Protein AF-A0A0B7A4L6-F1 (afdb_monomer)

Structure (mmCIF, N/CA/C/O backbone):
data_AF-A0A0B7A4L6-F1
#
_entry.id   AF-A0A0B7A4L6-F1
#
loop_
_atom_site.group_PDB
_atom_site.id
_atom_site.type_symbol
_atom_site.label_atom_id
_atom_site.label_alt_id
_atom_site.label_comp_id
_atom_site.label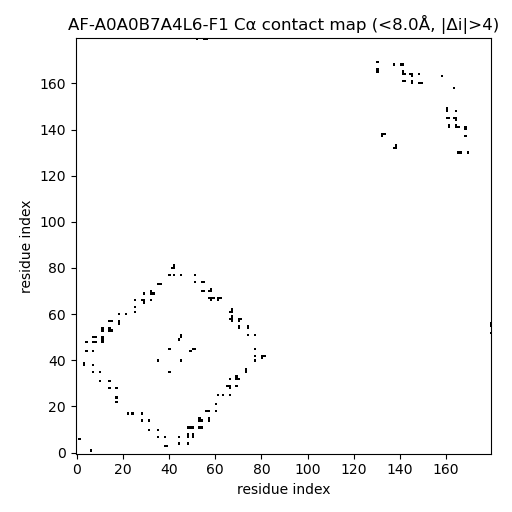_asym_id
_atom_site.label_entity_id
_atom_site.label_seq_id
_atom_site.pdbx_PDB_ins_code
_atom_site.Cartn_x
_atom_site.Cartn_y
_atom_site.Cartn_z
_atom_site.occupancy
_atom_site.B_iso_or_equiv
_atom_site.auth_seq_id
_atom_site.auth_comp_id
_atom_site.auth_asym_id
_atom_site.auth_atom_id
_atom_site.pdbx_PDB_model_num
ATOM 1 N N . MET A 1 1 ? -7.226 20.240 17.531 1.00 44.50 1 MET A N 1
ATOM 2 C CA . MET A 1 1 ? -7.429 18.776 17.523 1.00 44.50 1 MET A CA 1
ATOM 3 C C . MET A 1 1 ? -6.771 18.250 16.264 1.00 44.50 1 MET A C 1
ATOM 5 O O . MET A 1 1 ? -7.216 18.641 15.196 1.00 44.50 1 MET A O 1
ATOM 9 N N . MET A 1 2 ? -5.692 17.468 16.365 1.00 54.41 2 MET A N 1
ATOM 10 C CA . MET A 1 2 ? -5.230 16.692 15.207 1.00 54.41 2 MET A CA 1
ATOM 11 C C . MET A 1 2 ? -6.294 15.631 14.947 1.00 54.41 2 MET A C 1
ATOM 13 O O . MET A 1 2 ? -6.651 14.888 15.862 1.00 54.41 2 MET A O 1
ATOM 17 N N . GLY A 1 3 ? -6.878 15.646 13.752 1.00 71.94 3 GLY A N 1
ATOM 18 C CA . GLY A 1 3 ? -7.860 14.640 13.375 1.00 71.94 3 GLY A CA 1
ATOM 19 C C . GLY A 1 3 ? -7.182 13.279 13.250 1.00 71.94 3 GLY A C 1
ATOM 20 O O . GLY A 1 3 ? -5.986 13.201 12.973 1.00 71.94 3 GLY A O 1
ATOM 21 N N . ALA A 1 4 ? -7.951 12.199 13.388 1.00 72.31 4 ALA A N 1
ATOM 22 C CA . ALA A 1 4 ? -7.462 10.847 13.106 1.00 72.31 4 ALA A CA 1
ATOM 23 C C . ALA A 1 4 ? -6.817 10.742 11.703 1.00 72.31 4 ALA A C 1
ATOM 25 O O . ALA A 1 4 ? -5.920 9.934 11.486 1.00 72.31 4 ALA A O 1
ATOM 26 N N . GLU A 1 5 ? -7.231 11.595 10.758 1.00 80.12 5 GLU A N 1
ATOM 27 C CA . GLU A 1 5 ? -6.661 11.684 9.409 1.00 80.12 5 GLU A CA 1
ATOM 28 C C . GLU A 1 5 ? -5.199 12.175 9.402 1.00 80.12 5 GLU A C 1
ATOM 30 O O . GLU A 1 5 ? -4.360 11.606 8.698 1.00 80.12 5 GLU A O 1
ATOM 35 N N . ASP A 1 6 ? -4.872 13.191 10.210 1.00 84.12 6 ASP A N 1
ATOM 36 C CA . ASP A 1 6 ? -3.519 13.761 10.297 1.00 84.12 6 ASP A CA 1
ATOM 37 C C . ASP A 1 6 ? -2.534 12.759 10.901 1.00 84.12 6 ASP A C 1
ATOM 39 O O . ASP A 1 6 ? -1.376 12.660 10.481 1.00 84.12 6 ASP A O 1
ATOM 43 N N . GLU A 1 7 ? -3.003 11.988 11.883 1.00 86.06 7 GLU A N 1
ATOM 44 C CA . GLU A 1 7 ? -2.218 10.941 12.525 1.00 86.06 7 GLU A CA 1
ATOM 45 C C . GLU A 1 7 ? -1.881 9.819 11.537 1.00 86.06 7 GLU A C 1
ATOM 47 O O . GLU A 1 7 ? -0.710 9.454 11.406 1.00 86.06 7 GLU A O 1
ATOM 52 N N . VAL A 1 8 ? -2.859 9.356 10.748 1.00 87.81 8 VAL A N 1
ATOM 53 C CA . VAL A 1 8 ? -2.631 8.362 9.683 1.00 87.81 8 VAL A CA 1
ATOM 54 C C . VAL A 1 8 ? -1.631 8.880 8.652 1.00 87.81 8 VAL A C 1
ATOM 56 O O . VAL A 1 8 ? -0.723 8.148 8.254 1.00 87.81 8 VAL A O 1
ATOM 59 N N . MET A 1 9 ? -1.734 10.150 8.251 1.00 88.81 9 MET A N 1
ATOM 60 C CA . MET A 1 9 ? -0.788 10.732 7.298 1.00 88.81 9 MET A CA 1
ATOM 61 C C . MET A 1 9 ? 0.635 10.814 7.866 1.00 88.81 9 MET A C 1
ATOM 63 O O . MET A 1 9 ? 1.612 10.561 7.155 1.00 88.81 9 MET A O 1
ATOM 67 N N . LYS A 1 10 ? 0.772 11.132 9.157 1.00 90.00 10 LYS A N 1
ATOM 68 C CA . LYS A 1 10 ? 2.068 11.165 9.844 1.00 90.00 10 LYS A CA 1
ATOM 69 C C . LYS A 1 10 ? 2.671 9.768 9.985 1.00 90.00 10 LYS A C 1
ATOM 71 O O . LYS A 1 10 ? 3.876 9.617 9.784 1.00 90.00 10 LYS A O 1
ATOM 76 N N . ILE A 1 11 ? 1.853 8.760 10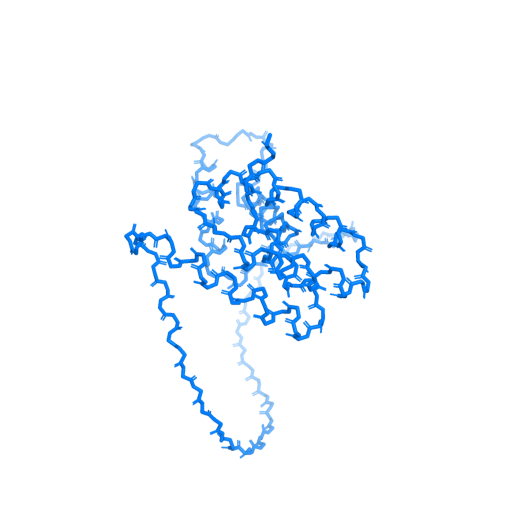.292 1.00 91.00 11 ILE A N 1
ATOM 77 C CA . ILE A 1 11 ? 2.286 7.360 10.345 1.00 91.00 11 ILE A CA 1
ATOM 78 C C . ILE A 1 11 ? 2.747 6.893 8.965 1.00 91.00 11 ILE A C 1
ATOM 80 O O . ILE A 1 11 ? 3.828 6.323 8.860 1.00 91.00 11 ILE A O 1
ATOM 84 N N . GLY A 1 12 ? 1.993 7.203 7.906 1.00 90.44 12 GLY A N 1
ATOM 85 C CA . GLY A 1 12 ? 2.380 6.877 6.533 1.00 90.44 12 GLY A CA 1
ATOM 86 C C . GLY A 1 12 ? 3.748 7.430 6.166 1.00 90.44 12 GLY A C 1
ATOM 87 O O . GLY A 1 12 ? 4.609 6.676 5.734 1.00 90.44 12 GLY A O 1
ATOM 88 N N . LYS A 1 13 ? 4.008 8.710 6.447 1.00 90.88 13 LYS A N 1
ATOM 89 C CA . LYS A 1 13 ? 5.331 9.312 6.205 1.00 90.88 13 LYS A CA 1
ATOM 90 C C . LYS A 1 13 ? 6.453 8.652 7.011 1.00 90.88 13 LYS A C 1
ATOM 92 O O . LYS A 1 13 ? 7.568 8.534 6.515 1.00 90.88 13 LYS A O 1
ATOM 97 N N . LYS A 1 14 ? 6.188 8.243 8.257 1.00 90.19 14 LYS A N 1
ATOM 98 C CA . LYS A 1 14 ? 7.180 7.532 9.080 1.00 90.19 14 LYS A CA 1
ATOM 99 C C . LYS A 1 14 ? 7.471 6.137 8.533 1.00 90.19 14 LYS A C 1
ATOM 101 O O . LYS A 1 14 ? 8.637 5.779 8.444 1.00 90.19 14 LYS A O 1
ATOM 106 N N . LEU A 1 15 ? 6.438 5.383 8.160 1.00 90.25 15 LEU A N 1
ATOM 107 C CA . LEU A 1 15 ? 6.594 4.061 7.552 1.00 90.25 15 LEU A CA 1
ATOM 108 C C . LEU A 1 15 ? 7.360 4.149 6.231 1.00 90.25 15 LEU A C 1
ATOM 110 O O . LEU A 1 15 ? 8.292 3.385 6.031 1.00 90.25 15 LEU A O 1
ATOM 114 N N . ASP A 1 16 ? 7.026 5.119 5.383 1.00 89.44 16 ASP A N 1
ATOM 115 C CA . ASP A 1 16 ? 7.712 5.349 4.109 1.00 89.44 16 ASP A CA 1
ATOM 116 C C . ASP A 1 16 ? 9.198 5.671 4.314 1.00 89.44 16 ASP A C 1
ATOM 118 O O . ASP A 1 16 ? 10.070 5.110 3.657 1.00 89.44 16 ASP A O 1
ATOM 122 N N . LYS A 1 17 ? 9.505 6.489 5.328 1.00 90.19 17 LYS A N 1
ATOM 123 C CA . LYS A 1 17 ? 10.887 6.770 5.720 1.00 90.19 17 LYS A CA 1
ATOM 124 C C . LYS A 1 17 ? 11.629 5.517 6.195 1.00 90.19 17 LYS A C 1
ATOM 126 O O . LYS A 1 17 ? 12.775 5.354 5.805 1.00 90.19 17 LYS A O 1
ATOM 131 N N . LEU A 1 18 ? 10.995 4.657 7.000 1.00 87.31 18 LEU A N 1
ATOM 132 C CA . LEU A 1 18 ? 11.598 3.402 7.478 1.00 87.31 18 LEU A CA 1
ATOM 133 C C . LEU A 1 18 ? 11.899 2.429 6.330 1.00 87.31 18 LEU A C 1
ATOM 135 O O . LEU A 1 18 ? 12.906 1.726 6.374 1.00 87.31 18 LEU A O 1
ATOM 139 N N . ILE A 1 19 ? 11.044 2.406 5.304 1.00 86.06 19 ILE A N 1
ATOM 140 C CA . ILE A 1 19 ? 11.269 1.619 4.085 1.00 86.06 19 ILE A CA 1
ATOM 141 C C . ILE A 1 19 ? 12.452 2.199 3.302 1.00 86.06 19 ILE A C 1
ATOM 143 O O . ILE A 1 19 ? 13.342 1.458 2.905 1.00 86.06 19 ILE A O 1
ATOM 147 N N . ALA A 1 20 ? 12.495 3.522 3.122 1.00 86.06 20 ALA A N 1
ATOM 148 C CA . ALA A 1 20 ? 13.564 4.192 2.383 1.00 86.06 20 ALA A CA 1
ATOM 149 C C . ALA A 1 20 ? 14.938 4.098 3.069 1.00 86.06 20 ALA A C 1
ATOM 151 O O . ALA A 1 20 ? 15.962 4.155 2.394 1.00 86.06 20 ALA A O 1
ATOM 152 N N . SER A 1 21 ? 14.974 3.987 4.401 1.00 80.69 21 SER A N 1
ATOM 153 C CA . SER A 1 21 ? 16.217 3.854 5.166 1.00 80.69 21 SER A CA 1
ATOM 154 C C . SER A 1 21 ? 16.697 2.412 5.353 1.00 80.69 21 SER A C 1
ATOM 156 O O . SER A 1 21 ? 17.685 2.226 6.058 1.00 80.69 21 SER A O 1
ATOM 158 N N . ASP A 1 22 ? 16.019 1.417 4.764 1.00 69.56 22 ASP A N 1
ATOM 159 C CA . ASP A 1 22 ? 16.347 -0.018 4.873 1.00 69.56 22 ASP A CA 1
ATOM 160 C C . ASP A 1 22 ? 16.631 -0.445 6.332 1.00 69.56 22 ASP A C 1
ATOM 162 O O . ASP A 1 22 ? 17.579 -1.156 6.670 1.00 69.56 22 ASP A O 1
ATOM 166 N N . THR A 1 23 ? 15.841 0.108 7.258 1.00 61.78 23 THR A N 1
ATOM 167 C CA . THR A 1 23 ? 16.132 0.031 8.693 1.00 61.78 23 THR A CA 1
ATOM 168 C C . THR A 1 23 ? 15.619 -1.267 9.307 1.00 61.78 23 THR A C 1
ATOM 170 O O . THR A 1 23 ? 14.446 -1.610 9.173 1.00 61.78 23 THR A O 1
ATOM 173 N N . THR A 1 24 ? 16.467 -1.913 10.114 1.00 65.44 24 THR A N 1
ATOM 174 C CA . THR A 1 24 ? 16.157 -3.094 10.953 1.00 65.44 24 THR A CA 1
ATOM 175 C C . THR A 1 24 ? 15.169 -2.800 12.104 1.00 65.44 24 THR A C 1
ATOM 177 O O . THR A 1 24 ? 14.911 -3.639 12.967 1.00 65.44 24 THR A O 1
ATOM 180 N N . ASP A 1 25 ? 14.587 -1.595 12.131 1.00 77.25 25 ASP A N 1
ATOM 181 C CA . ASP A 1 25 ? 13.712 -1.071 13.183 1.00 77.25 25 ASP A CA 1
ATOM 182 C C . ASP A 1 25 ? 12.292 -1.660 13.111 1.00 77.25 25 ASP A C 1
ATOM 184 O O . ASP A 1 25 ? 11.273 -0.961 13.045 1.00 77.25 25 ASP A O 1
ATOM 188 N N . HIS A 1 26 ? 12.214 -2.989 13.173 1.00 81.50 26 HIS A N 1
ATOM 189 C CA . HIS A 1 26 ? 10.974 -3.757 13.159 1.00 81.50 26 HIS A CA 1
ATOM 190 C C . HIS A 1 26 ? 10.039 -3.365 14.308 1.00 81.50 26 HIS A C 1
ATOM 192 O O . HIS A 1 26 ? 8.828 -3.306 14.117 1.00 81.50 26 HIS A O 1
ATOM 198 N N . THR A 1 27 ? 10.578 -3.019 15.480 1.00 85.19 27 THR A N 1
ATOM 199 C CA . THR A 1 27 ? 9.786 -2.562 16.633 1.00 85.19 27 THR A CA 1
ATOM 200 C C . THR A 1 27 ? 9.040 -1.262 16.334 1.00 85.19 27 THR A C 1
ATOM 202 O O . THR A 1 27 ? 7.865 -1.138 16.678 1.00 85.19 27 THR A O 1
ATOM 205 N N . SER A 1 28 ? 9.688 -0.311 15.650 1.00 87.75 28 SER A N 1
ATOM 206 C CA . SER A 1 28 ? 9.056 0.959 15.273 1.00 87.75 28 SER A CA 1
ATOM 207 C C . SER A 1 28 ? 7.967 0.737 14.224 1.00 87.75 28 SER A C 1
ATOM 209 O O . SER A 1 28 ? 6.861 1.260 14.356 1.00 87.75 28 SER A O 1
ATOM 211 N N . ALA A 1 29 ? 8.238 -0.112 13.229 1.00 89.31 29 ALA A N 1
ATOM 212 C CA . ALA A 1 29 ? 7.245 -0.502 12.234 1.00 89.31 29 ALA A CA 1
ATOM 213 C C . ALA A 1 29 ? 6.031 -1.204 12.873 1.00 89.31 29 ALA A C 1
ATOM 215 O O . ALA A 1 29 ? 4.890 -0.877 12.548 1.00 89.31 29 ALA A O 1
ATOM 216 N N . LEU A 1 30 ? 6.256 -2.129 13.814 1.00 90.69 30 LEU A N 1
ATOM 217 C CA . LEU A 1 30 ? 5.189 -2.824 14.540 1.00 90.69 30 LEU A CA 1
ATOM 218 C C . LEU A 1 30 ? 4.309 -1.865 15.339 1.00 90.69 30 LEU A C 1
ATOM 220 O O . LEU A 1 30 ? 3.089 -2.023 15.328 1.00 90.69 30 LEU A O 1
ATOM 224 N N . ASP A 1 31 ? 4.902 -0.891 16.026 1.00 91.56 31 ASP A N 1
ATOM 225 C CA . ASP A 1 31 ? 4.154 0.095 16.809 1.00 91.56 31 ASP A CA 1
ATOM 226 C C . ASP A 1 31 ? 3.276 0.973 15.906 1.00 91.56 31 ASP A C 1
ATOM 228 O O . ASP A 1 31 ? 2.073 1.099 16.126 1.00 91.56 31 ASP A O 1
ATOM 232 N N . LEU A 1 32 ? 3.834 1.453 14.790 1.00 91.75 32 LEU A N 1
ATOM 233 C CA . LEU A 1 32 ? 3.103 2.233 13.787 1.00 91.75 32 LEU A CA 1
ATOM 234 C C . LEU A 1 32 ? 1.947 1.441 13.149 1.00 91.75 32 LEU A C 1
ATOM 236 O O . LEU A 1 32 ? 0.853 1.978 12.958 1.00 91.75 32 LEU A O 1
ATOM 240 N N . LEU A 1 33 ? 2.153 0.153 12.848 1.00 91.38 33 LEU A N 1
ATOM 241 C CA . LEU A 1 33 ? 1.091 -0.734 12.357 1.00 91.38 33 LEU A CA 1
ATOM 242 C C . LEU A 1 33 ? 0.021 -0.992 13.421 1.00 91.38 33 LEU A C 1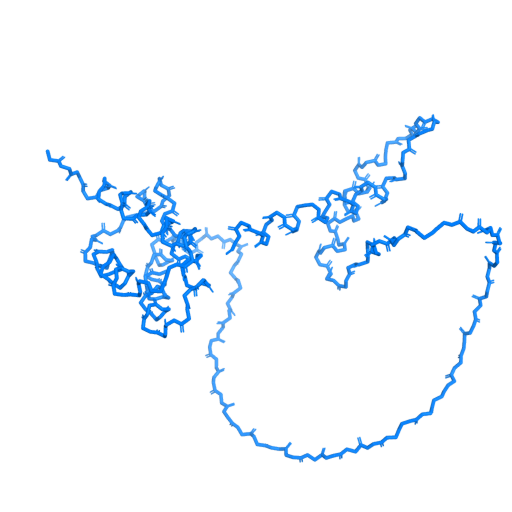
ATOM 244 O O . LEU A 1 33 ? -1.154 -1.140 13.078 1.00 91.38 33 LEU A O 1
ATOM 248 N N . LYS A 1 34 ? 0.399 -1.041 14.704 1.00 91.00 34 LYS A N 1
ATOM 249 C CA . LYS A 1 34 ? -0.563 -1.156 15.801 1.00 91.00 34 LYS A CA 1
ATOM 250 C C . LYS A 1 34 ? -1.422 0.090 15.900 1.00 91.00 34 LYS A C 1
ATOM 252 O O . LYS A 1 34 ? -2.635 -0.045 15.881 1.00 91.00 34 LYS A O 1
ATOM 257 N N . THR A 1 35 ? -0.842 1.284 15.862 1.00 89.62 35 THR A N 1
ATOM 258 C CA . THR A 1 35 ? -1.637 2.519 15.853 1.00 89.62 35 THR A CA 1
ATOM 259 C C . THR A 1 35 ? -2.631 2.534 14.686 1.00 89.62 35 THR A C 1
ATOM 261 O O . THR A 1 35 ? -3.817 2.772 14.894 1.00 89.62 35 THR A O 1
ATOM 264 N N . LEU A 1 36 ? -2.195 2.147 13.478 1.00 89.50 36 LEU A N 1
ATOM 265 C CA . LEU A 1 36 ? -3.070 2.053 12.298 1.00 89.50 36 LEU A CA 1
ATOM 266 C C . LEU A 1 36 ? -4.229 1.057 12.442 1.00 89.50 36 LEU A C 1
ATOM 268 O O . LEU A 1 36 ? -5.233 1.202 11.743 1.00 89.50 36 LEU A O 1
ATOM 272 N N . ARG A 1 37 ? -4.094 0.033 13.292 1.00 87.31 37 ARG A N 1
ATOM 273 C CA . ARG A 1 37 ? -5.149 -0.965 13.529 1.00 87.31 37 ARG A CA 1
ATOM 274 C C . ARG A 1 37 ? -6.264 -0.418 14.416 1.00 87.31 37 ARG A C 1
ATOM 276 O O . ARG A 1 37 ? -7.420 -0.782 14.214 1.00 87.31 37 ARG A O 1
ATOM 283 N N . ASP A 1 38 ? -5.897 0.420 15.381 1.00 85.12 38 ASP A N 1
ATOM 284 C CA . ASP A 1 38 ? -6.798 0.952 16.401 1.00 85.12 38 ASP A CA 1
ATOM 285 C C . ASP A 1 38 ? -7.481 2.229 15.897 1.00 85.12 38 ASP A C 1
ATOM 287 O O . ASP A 1 38 ? -8.621 2.530 16.264 1.00 85.12 38 ASP A O 1
ATOM 291 N N . THR A 1 39 ? -6.837 2.949 14.973 1.00 82.69 39 THR A N 1
ATOM 292 C CA . THR A 1 39 ? -7.463 4.057 14.257 1.00 82.69 39 THR A CA 1
ATOM 293 C C . THR A 1 39 ? -8.595 3.555 13.352 1.00 82.69 39 THR A C 1
ATOM 295 O O . THR A 1 39 ? -8.410 2.707 12.477 1.00 82.69 39 THR A O 1
ATOM 298 N N . LYS A 1 40 ? -9.792 4.134 13.510 1.00 74.69 40 LYS A N 1
ATOM 299 C CA . LYS A 1 40 ? -10.947 3.917 12.621 1.00 74.69 40 LYS A CA 1
ATOM 300 C C . LYS A 1 40 ? -10.633 4.421 11.203 1.00 74.69 40 LYS A C 1
ATOM 302 O O . LYS A 1 40 ? -10.868 5.582 10.882 1.00 74.69 40 LYS A O 1
ATOM 307 N N . MET A 1 41 ? -10.114 3.537 10.353 1.00 79.88 41 MET A N 1
ATOM 308 C CA . MET A 1 41 ? -9.807 3.843 8.954 1.00 79.88 41 MET A CA 1
ATOM 309 C C . MET A 1 41 ? -11.086 3.981 8.116 1.00 79.88 41 MET A C 1
ATOM 311 O O . MET A 1 41 ? -11.983 3.142 8.202 1.00 79.88 41 MET A O 1
ATOM 315 N N . THR A 1 42 ? -11.149 5.003 7.261 1.00 84.19 42 THR A N 1
ATOM 316 C CA . THR A 1 42 ? -12.222 5.199 6.271 1.00 84.19 42 THR A CA 1
ATOM 317 C C . THR A 1 42 ? -11.647 5.207 4.854 1.00 84.19 42 THR A C 1
ATOM 319 O O . THR A 1 42 ? -10.457 5.463 4.659 1.00 84.19 42 THR A O 1
ATOM 322 N N . LEU A 1 43 ? -12.487 4.949 3.845 1.00 84.56 43 LEU A N 1
ATOM 323 C CA . LEU A 1 43 ? -12.068 4.962 2.437 1.00 84.56 43 LEU A CA 1
ATOM 324 C C . LEU A 1 43 ? -11.461 6.315 2.024 1.00 84.56 43 LEU A C 1
ATOM 326 O O . LEU A 1 43 ? -10.435 6.347 1.348 1.00 84.56 43 LEU A O 1
ATOM 330 N N . ASN A 1 44 ? -12.052 7.421 2.489 1.00 82.88 44 ASN A N 1
ATOM 331 C CA . ASN A 1 44 ? -11.582 8.777 2.198 1.00 82.88 44 ASN A CA 1
ATOM 332 C C . ASN A 1 44 ? -10.152 9.004 2.713 1.00 82.88 44 ASN A C 1
ATOM 334 O O . ASN A 1 44 ? -9.294 9.509 1.993 1.00 82.88 44 ASN A O 1
ATOM 338 N N . VAL A 1 45 ? -9.867 8.566 3.944 1.00 85.75 45 VAL A N 1
ATOM 339 C CA . VAL A 1 45 ? -8.523 8.660 4.530 1.00 85.75 45 VAL A CA 1
ATOM 340 C C . VAL A 1 45 ? -7.548 7.754 3.785 1.00 85.75 45 VAL A C 1
ATOM 342 O O . VAL A 1 45 ? -6.446 8.192 3.466 1.00 85.75 45 VAL A O 1
ATOM 345 N N . LEU A 1 46 ? -7.949 6.527 3.440 1.00 86.75 46 LEU A N 1
ATOM 346 C CA . LEU A 1 46 ? -7.109 5.584 2.696 1.00 86.75 46 LEU A CA 1
ATOM 347 C C . LEU A 1 46 ? -6.672 6.153 1.334 1.00 86.75 46 LEU A C 1
ATOM 349 O O . LEU A 1 46 ? -5.500 6.050 0.970 1.00 86.75 46 LEU A O 1
ATOM 353 N N . GLN A 1 47 ? -7.599 6.789 0.609 1.00 85.88 47 GLN A N 1
ATOM 354 C CA . GLN A 1 47 ? -7.340 7.414 -0.690 1.00 85.88 47 GLN A CA 1
ATOM 355 C C . GLN A 1 47 ? -6.488 8.684 -0.567 1.00 85.88 47 GLN A C 1
ATOM 357 O O . GLN A 1 47 ? -5.513 8.832 -1.303 1.00 85.88 47 GLN A O 1
ATOM 362 N N . LYS A 1 48 ? -6.810 9.578 0.379 1.00 85.88 48 LYS A N 1
ATOM 363 C CA . LYS A 1 48 ? -6.067 10.833 0.593 1.00 85.88 48 LYS A CA 1
ATOM 364 C C . LYS A 1 48 ? -4.635 10.599 1.067 1.00 85.88 48 LYS A C 1
ATOM 366 O O . LYS A 1 48 ? -3.707 11.224 0.568 1.00 85.88 48 LYS A O 1
ATOM 371 N N . THR A 1 49 ? -4.457 9.708 2.039 1.00 87.94 49 THR A N 1
ATOM 372 C CA . THR A 1 49 ? -3.149 9.459 2.667 1.00 87.94 49 THR A CA 1
ATOM 373 C C . THR A 1 49 ? -2.291 8.484 1.880 1.00 87.94 49 THR A C 1
ATOM 375 O O . THR A 1 49 ? -1.089 8.415 2.123 1.00 87.94 49 THR A O 1
ATOM 378 N N . ARG A 1 50 ? -2.892 7.711 0.960 1.00 87.12 50 ARG A N 1
ATOM 379 C CA . ARG A 1 50 ? -2.213 6.656 0.194 1.00 87.12 50 ARG A CA 1
ATOM 380 C C . ARG A 1 50 ? -1.515 5.609 1.078 1.00 87.12 50 ARG A C 1
ATOM 382 O O . ARG A 1 50 ? -0.636 4.884 0.614 1.00 87.12 50 ARG A O 1
ATOM 389 N N . ILE A 1 51 ? -1.951 5.464 2.333 1.00 89.94 51 ILE A N 1
ATOM 390 C CA . ILE A 1 51 ? -1.339 4.564 3.323 1.00 89.94 51 ILE A CA 1
ATOM 391 C C . ILE A 1 51 ? -1.348 3.092 2.881 1.00 89.94 51 ILE A C 1
ATOM 393 O O . ILE A 1 51 ? -0.458 2.331 3.248 1.00 89.94 51 ILE A O 1
ATOM 397 N N . GLY A 1 52 ? -2.306 2.693 2.034 1.00 90.00 52 GLY A N 1
ATOM 398 C CA . GLY A 1 52 ? -2.361 1.347 1.461 1.00 90.00 52 GLY A CA 1
ATOM 399 C C . GLY A 1 52 ? -1.112 0.970 0.656 1.00 90.00 52 GLY A C 1
ATOM 400 O O . GLY A 1 52 ? -0.661 -0.170 0.749 1.00 90.00 52 GLY A O 1
ATOM 401 N N . MET A 1 53 ? -0.529 1.923 -0.081 1.00 89.00 53 MET A N 1
ATOM 402 C CA . MET A 1 53 ? 0.695 1.691 -0.859 1.00 89.00 53 MET A CA 1
ATOM 403 C C . MET A 1 53 ? 1.909 1.578 0.060 1.00 89.00 53 MET A C 1
ATOM 405 O O . MET A 1 53 ? 2.642 0.600 -0.016 1.00 89.00 53 MET A O 1
ATOM 409 N N . VAL A 1 54 ? 2.048 2.500 1.015 1.00 91.56 54 VAL A N 1
ATOM 410 C CA . VAL A 1 54 ? 3.150 2.474 1.989 1.00 91.56 54 VAL A CA 1
ATOM 411 C C . VAL A 1 54 ? 3.158 1.165 2.789 1.00 91.56 54 VAL A C 1
ATOM 413 O O . VAL A 1 54 ? 4.199 0.537 2.942 1.00 91.56 54 VAL A O 1
ATOM 416 N N . VAL A 1 55 ? 1.997 0.690 3.253 1.00 91.25 55 VAL A N 1
ATOM 417 C CA . VAL A 1 55 ? 1.897 -0.581 3.997 1.00 91.25 55 VAL A CA 1
ATOM 418 C C . VAL A 1 55 ? 2.142 -1.799 3.099 1.00 91.25 55 VAL A C 1
ATOM 420 O O . VAL A 1 55 ? 2.693 -2.801 3.563 1.00 91.25 55 VAL A O 1
ATOM 423 N N . ASN A 1 56 ? 1.778 -1.736 1.813 1.00 91.06 56 ASN A N 1
ATOM 424 C CA . ASN A 1 56 ? 2.136 -2.777 0.849 1.00 91.06 56 ASN A CA 1
ATOM 425 C C . ASN A 1 56 ? 3.655 -2.869 0.660 1.00 91.06 56 ASN A C 1
ATOM 427 O O . ASN A 1 56 ? 4.195 -3.975 0.707 1.00 91.06 56 ASN A O 1
ATOM 431 N N . ASN A 1 57 ? 4.319 -1.727 0.503 1.00 90.12 57 ASN A N 1
ATOM 432 C CA . ASN A 1 57 ? 5.762 -1.652 0.306 1.00 90.12 57 ASN A CA 1
ATOM 433 C C . ASN A 1 57 ? 6.495 -2.079 1.586 1.00 90.12 57 ASN A C 1
ATOM 435 O O . ASN A 1 57 ? 7.400 -2.906 1.520 1.00 90.12 57 ASN A O 1
ATOM 439 N N . LEU A 1 58 ? 6.010 -1.666 2.766 1.00 89.12 58 LEU A N 1
ATOM 440 C CA . LEU A 1 58 ? 6.522 -2.131 4.061 1.00 89.12 58 LEU A CA 1
ATOM 441 C C . LEU A 1 58 ? 6.483 -3.656 4.172 1.00 89.12 58 LEU A C 1
ATOM 443 O O . LEU A 1 58 ? 7.444 -4.262 4.633 1.00 89.12 58 LEU A O 1
ATOM 447 N N . ARG A 1 59 ? 5.386 -4.288 3.733 1.00 88.69 59 ARG A N 1
ATOM 448 C CA . ARG A 1 59 ? 5.250 -5.752 3.733 1.00 88.69 59 ARG A CA 1
ATOM 449 C C . ARG A 1 59 ? 6.297 -6.430 2.845 1.00 88.69 59 ARG A C 1
ATOM 451 O O . ARG A 1 59 ? 6.660 -7.565 3.124 1.00 88.69 59 ARG A O 1
ATOM 458 N N . LYS A 1 60 ? 6.708 -5.793 1.747 1.00 88.00 60 LYS A N 1
ATOM 459 C CA . LYS A 1 60 ? 7.704 -6.346 0.820 1.00 88.00 60 LYS A CA 1
ATOM 460 C C . LYS A 1 60 ? 9.135 -6.114 1.306 1.00 88.00 60 LYS A C 1
ATOM 462 O O . LYS A 1 60 ? 9.954 -7.007 1.148 1.00 88.00 60 LYS A O 1
ATOM 467 N N . ALA A 1 61 ? 9.405 -4.954 1.899 1.00 85.69 61 ALA A N 1
ATOM 468 C CA . ALA A 1 61 ? 10.720 -4.592 2.425 1.00 85.69 61 ALA A CA 1
ATOM 469 C C . ALA A 1 61 ? 11.029 -5.251 3.782 1.00 85.69 61 ALA A C 1
ATOM 471 O O . ALA A 1 61 ? 12.184 -5.479 4.120 1.00 85.69 61 ALA A O 1
ATOM 472 N N . SER A 1 62 ? 10.006 -5.570 4.579 1.00 84.50 62 SER A N 1
ATOM 473 C CA . SER A 1 62 ? 10.203 -6.174 5.900 1.00 84.50 62 SER A CA 1
ATOM 474 C C . SER A 1 62 ? 10.392 -7.688 5.813 1.00 84.50 62 SER A C 1
ATOM 476 O O . SER A 1 62 ? 9.493 -8.399 5.371 1.00 84.50 62 SER A O 1
ATOM 478 N N . SER A 1 63 ? 11.497 -8.188 6.367 1.00 85.00 63 SER A N 1
ATOM 479 C CA . SER A 1 63 ? 11.763 -9.630 6.529 1.00 85.00 63 SER A CA 1
ATOM 480 C C . SER A 1 63 ? 11.137 -10.242 7.791 1.00 85.00 63 SER A C 1
ATOM 482 O O . SER A 1 63 ? 11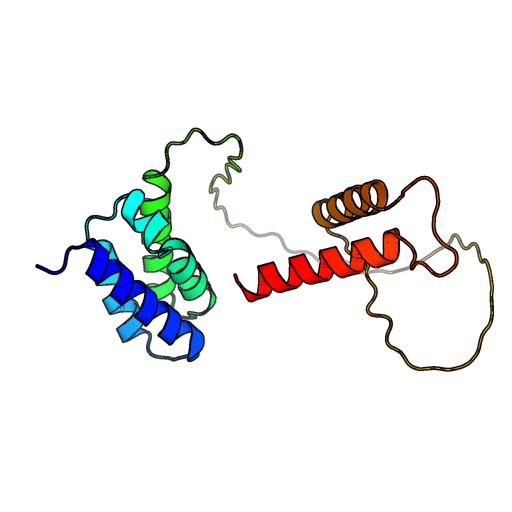.241 -11.443 8.013 1.00 85.00 63 SER A O 1
ATOM 484 N N . ASN A 1 64 ? 10.504 -9.430 8.644 1.00 87.75 64 ASN A N 1
ATOM 485 C CA . ASN A 1 64 ? 9.917 -9.876 9.906 1.00 87.75 64 ASN A CA 1
ATOM 486 C C . ASN A 1 64 ? 8.469 -10.376 9.717 1.00 87.75 64 ASN A C 1
ATOM 488 O O . ASN A 1 64 ? 7.582 -9.604 9.337 1.00 87.75 64 ASN A O 1
ATOM 492 N N . ASP A 1 65 ? 8.218 -11.649 10.038 1.00 88.81 65 ASP A N 1
ATOM 493 C CA . ASP A 1 65 ? 6.907 -12.298 9.884 1.00 88.81 65 ASP A CA 1
ATOM 494 C C . ASP A 1 65 ? 5.767 -11.607 10.647 1.00 88.81 65 ASP A C 1
ATOM 496 O O . ASP A 1 65 ? 4.631 -11.563 10.158 1.00 88.81 65 ASP A O 1
ATOM 500 N N . GLU A 1 66 ? 6.037 -11.029 11.820 1.00 90.19 66 GLU A N 1
ATOM 501 C CA . GLU A 1 66 ? 5.019 -10.328 12.608 1.00 90.19 66 GLU A CA 1
ATOM 502 C C . GLU A 1 66 ? 4.587 -9.027 11.922 1.00 90.19 66 GLU A C 1
ATOM 504 O O . GLU A 1 66 ? 3.386 -8.763 11.781 1.00 90.19 66 GLU A O 1
ATOM 509 N N . VAL A 1 67 ? 5.555 -8.247 11.421 1.00 89.56 67 VAL A N 1
ATOM 510 C CA . VAL A 1 67 ? 5.309 -7.014 10.649 1.00 89.56 67 VAL A CA 1
ATOM 511 C C . VAL A 1 67 ? 4.501 -7.339 9.396 1.00 89.56 67 VAL A C 1
ATOM 513 O O . VAL A 1 67 ? 3.472 -6.713 9.124 1.00 89.56 67 VAL A O 1
ATOM 516 N N . VAL A 1 68 ? 4.919 -8.371 8.660 1.00 91.06 68 VAL A N 1
ATOM 517 C CA . VAL A 1 68 ? 4.258 -8.830 7.434 1.00 91.06 68 VAL A CA 1
ATOM 518 C C . VAL A 1 68 ? 2.821 -9.280 7.710 1.00 91.06 68 VAL A C 1
ATOM 520 O O . VAL A 1 68 ? 1.908 -8.949 6.948 1.00 91.06 68 VAL A O 1
ATOM 523 N N . THR A 1 69 ? 2.589 -10.018 8.795 1.00 93.50 69 THR A N 1
ATOM 524 C CA . THR A 1 69 ? 1.262 -10.540 9.158 1.00 93.50 69 THR A CA 1
ATOM 525 C C . THR A 1 69 ? 0.297 -9.425 9.564 1.00 93.50 69 THR A C 1
ATOM 527 O O . THR A 1 69 ? -0.860 -9.408 9.117 1.00 93.50 69 THR A O 1
ATOM 530 N N . LEU A 1 70 ? 0.764 -8.450 10.349 1.00 92.81 70 LEU A N 1
ATOM 531 C CA . LEU A 1 70 ? -0.030 -7.271 10.702 1.00 92.81 70 LEU A CA 1
ATOM 532 C C . LEU A 1 70 ? -0.361 -6.428 9.468 1.00 92.81 70 LEU A C 1
ATOM 534 O O . LEU A 1 70 ? -1.531 -6.102 9.252 1.00 92.81 70 LEU A O 1
ATOM 538 N N . ALA A 1 71 ? 0.624 -6.163 8.606 1.00 92.00 71 ALA A N 1
ATOM 539 C CA . ALA A 1 71 ? 0.416 -5.434 7.357 1.00 92.00 71 ALA A CA 1
ATOM 540 C C . ALA A 1 71 ? -0.622 -6.126 6.451 1.00 92.00 71 ALA A C 1
ATOM 542 O O . ALA A 1 71 ? -1.558 -5.483 5.972 1.00 92.00 71 ALA A O 1
ATOM 543 N N . LYS A 1 72 ? -0.536 -7.456 6.273 1.00 91.88 72 LYS A N 1
ATOM 544 C CA . LYS A 1 72 ? -1.530 -8.245 5.512 1.00 91.88 72 LYS A CA 1
ATOM 545 C C . LYS A 1 72 ? -2.945 -8.096 6.077 1.00 91.88 72 LYS A C 1
ATOM 547 O O . LYS A 1 72 ? -3.905 -7.973 5.312 1.00 91.88 72 LYS A O 1
ATOM 552 N N . THR A 1 73 ? -3.082 -8.106 7.401 1.00 91.19 73 THR A N 1
ATOM 553 C CA . THR A 1 73 ? -4.381 -7.981 8.079 1.00 91.19 73 THR A CA 1
ATOM 554 C C . THR A 1 73 ? -4.998 -6.602 7.854 1.00 91.19 73 THR A C 1
ATOM 556 O O . THR A 1 73 ? -6.180 -6.511 7.514 1.00 91.19 73 THR A O 1
ATOM 559 N N . LEU A 1 74 ? -4.195 -5.539 7.959 1.00 90.75 74 LEU A N 1
ATOM 560 C CA . LEU A 1 74 ? -4.627 -4.167 7.680 1.00 90.75 74 LEU A CA 1
ATOM 561 C C . LEU A 1 74 ? -5.095 -4.008 6.230 1.00 90.75 74 LEU A C 1
ATOM 563 O O . LEU A 1 74 ? -6.217 -3.563 5.998 1.00 90.75 74 LEU A O 1
ATOM 567 N N . ILE A 1 75 ? -4.302 -4.481 5.260 1.00 90.00 75 ILE A N 1
ATOM 568 C CA . ILE A 1 75 ? -4.662 -4.441 3.834 1.00 90.00 75 ILE A CA 1
ATOM 569 C C . ILE A 1 75 ? -5.982 -5.186 3.586 1.00 90.00 75 ILE A C 1
ATOM 571 O O . ILE A 1 75 ? -6.849 -4.692 2.867 1.00 90.00 75 ILE A O 1
ATOM 575 N N . LYS A 1 76 ? -6.184 -6.360 4.200 1.00 88.38 76 LYS A N 1
ATOM 576 C CA . LYS A 1 76 ? -7.432 -7.131 4.062 1.00 88.38 76 LYS A CA 1
ATOM 577 C C . LYS A 1 76 ? -8.639 -6.390 4.640 1.00 88.38 76 LYS A C 1
ATOM 579 O O . LYS A 1 76 ? -9.701 -6.404 4.018 1.00 88.38 76 LYS A O 1
ATOM 584 N N . ASN A 1 77 ? -8.488 -5.752 5.799 1.00 87.81 77 ASN A N 1
ATOM 585 C CA . ASN A 1 77 ? -9.554 -4.961 6.413 1.00 87.81 77 ASN A CA 1
ATOM 586 C C . ASN A 1 77 ? -9.904 -3.741 5.558 1.00 87.81 77 ASN A C 1
ATOM 588 O O . ASN A 1 77 ? -11.082 -3.472 5.346 1.00 87.81 77 ASN A O 1
ATOM 592 N N . TRP A 1 78 ? -8.906 -3.058 4.998 1.00 88.88 78 TRP A N 1
ATOM 593 C CA . TRP A 1 78 ? -9.130 -1.909 4.122 1.00 88.88 78 TRP A CA 1
ATOM 594 C C . TRP A 1 78 ? -9.744 -2.304 2.782 1.00 88.88 78 TRP A C 1
ATOM 596 O O . TRP A 1 78 ? -10.639 -1.613 2.314 1.00 88.88 78 TRP A O 1
ATOM 606 N N . LYS A 1 79 ? -9.366 -3.454 2.205 1.00 84.12 79 LYS A N 1
ATOM 607 C CA . LYS A 1 79 ? -9.999 -3.986 0.985 1.00 84.12 79 LYS A CA 1
ATOM 608 C C . LYS A 1 79 ? -11.503 -4.215 1.141 1.00 84.12 79 LYS A C 1
ATOM 610 O O . LYS A 1 79 ? -12.231 -4.030 0.178 1.00 84.12 79 LYS A O 1
ATOM 615 N N . LYS A 1 80 ? -11.975 -4.585 2.337 1.00 82.62 80 LYS A N 1
ATOM 616 C CA . LYS A 1 80 ? -13.415 -4.734 2.619 1.00 82.62 80 LYS A CA 1
ATOM 617 C C . LYS A 1 80 ? -14.170 -3.404 2.666 1.00 82.62 80 LYS A C 1
ATOM 619 O O . LYS A 1 80 ? -15.391 -3.416 2.586 1.00 82.62 80 LYS A O 1
ATOM 624 N N . LEU A 1 81 ? -13.464 -2.284 2.833 1.00 77.69 81 LEU A N 1
ATOM 625 C CA . LEU A 1 81 ? -14.056 -0.945 2.791 1.00 77.69 81 LEU A CA 1
ATOM 626 C C . LEU A 1 81 ? -14.251 -0.443 1.353 1.00 77.69 81 LEU A C 1
ATOM 628 O O . LEU A 1 81 ? -14.911 0.577 1.168 1.00 77.69 81 LEU A O 1
ATOM 632 N N . LEU A 1 82 ? -13.695 -1.132 0.345 1.00 76.81 82 LEU A N 1
ATOM 633 C CA . LEU A 1 82 ? -14.039 -0.886 -1.052 1.00 76.81 82 LEU A CA 1
ATOM 634 C C . LEU A 1 82 ? -15.306 -1.687 -1.399 1.00 76.81 82 LEU A C 1
ATOM 636 O O . LEU A 1 82 ? -15.340 -2.893 -1.137 1.00 76.81 82 LEU A O 1
ATOM 640 N N . PRO A 1 83 ? -16.350 -1.057 -1.968 1.00 70.75 83 PRO A N 1
ATOM 641 C CA . PRO A 1 83 ? -17.503 -1.790 -2.475 1.00 70.75 83 PRO A CA 1
ATOM 642 C C . PRO A 1 83 ? -17.045 -2.792 -3.544 1.00 70.75 83 PRO A C 1
ATOM 644 O O . PRO A 1 83 ? -16.189 -2.483 -4.368 1.00 70.75 83 PRO A O 1
ATOM 647 N N . ALA A 1 84 ? -17.613 -4.000 -3.520 1.00 54.31 84 ALA A N 1
ATOM 648 C CA . ALA A 1 84 ? -17.250 -5.113 -4.405 1.00 54.31 84 ALA A CA 1
ATOM 649 C C . ALA A 1 84 ? -17.610 -4.891 -5.890 1.00 54.31 84 ALA A C 1
ATOM 651 O O . ALA A 1 84 ? -17.412 -5.789 -6.705 1.00 54.31 84 ALA A O 1
ATOM 652 N N . ASP A 1 85 ? -18.105 -3.707 -6.251 1.00 44.81 85 ASP A N 1
ATOM 653 C CA . ASP A 1 85 ? -18.471 -3.348 -7.615 1.00 44.81 85 ASP A CA 1
ATOM 654 C C . ASP A 1 85 ? -17.273 -2.693 -8.317 1.00 44.81 85 ASP A C 1
ATOM 656 O O . ASP A 1 85 ? -17.142 -1.482 -8.482 1.00 44.81 85 ASP A O 1
ATOM 660 N N . SER A 1 86 ? -16.294 -3.526 -8.645 1.00 43.34 86 SER A N 1
ATOM 661 C CA . SER A 1 86 ? -15.323 -3.232 -9.692 1.00 43.34 86 SER A CA 1
ATOM 662 C C . SER A 1 86 ? -15.149 -4.518 -10.498 1.00 43.34 86 SER A C 1
ATOM 664 O O . SER A 1 86 ? -14.764 -5.537 -9.914 1.00 43.34 86 SER A O 1
ATOM 666 N N . PRO A 1 87 ? -15.449 -4.519 -11.810 1.00 41.72 87 PRO A N 1
ATOM 667 C CA . PRO A 1 87 ? -15.374 -5.701 -12.668 1.00 41.72 87 PRO A CA 1
ATOM 668 C C . PRO A 1 87 ? -13.908 -6.065 -12.962 1.00 41.72 87 PRO A C 1
ATOM 670 O O . PRO A 1 87 ? -13.401 -5.879 -14.060 1.00 41.72 87 PRO A O 1
ATOM 673 N N . GLY A 1 88 ? -13.202 -6.558 -11.944 1.00 44.19 88 GLY A N 1
ATOM 674 C CA . GLY A 1 88 ? -11.785 -6.933 -12.012 1.00 44.19 88 GLY A CA 1
ATOM 675 C C . GLY A 1 88 ? -11.366 -7.923 -10.922 1.00 44.19 88 GLY A C 1
ATOM 676 O O . GLY A 1 88 ? -10.196 -7.997 -10.548 1.00 44.19 88 GLY A O 1
ATOM 677 N N . GLY A 1 89 ? -12.325 -8.662 -10.358 1.00 38.56 89 GLY A N 1
ATOM 678 C CA . GLY A 1 89 ? -12.089 -9.621 -9.285 1.00 38.56 89 GLY A CA 1
ATOM 679 C C . GLY A 1 89 ? -11.390 -10.890 -9.769 1.00 38.56 89 GLY A C 1
ATOM 680 O O . GLY A 1 89 ? -12.050 -11.864 -10.119 1.00 38.56 89 GLY A O 1
ATOM 681 N N . LEU A 1 90 ? -10.057 -10.934 -9.684 1.00 43.94 90 LEU A N 1
ATOM 682 C CA . LEU A 1 90 ? -9.349 -12.208 -9.551 1.00 43.94 90 LEU A CA 1
ATOM 683 C C . LEU A 1 90 ? -9.634 -12.778 -8.156 1.00 43.94 90 LEU A C 1
ATOM 685 O O . LEU A 1 90 ? -8.932 -12.524 -7.173 1.00 43.94 90 LEU A O 1
ATOM 689 N N . SER A 1 91 ? -10.696 -13.572 -8.085 1.00 46.53 91 SER A N 1
ATOM 690 C CA . SER A 1 91 ? -10.974 -14.502 -6.999 1.00 46.53 91 SER A CA 1
ATOM 691 C C . SER A 1 91 ? -9.880 -15.570 -6.948 1.00 46.53 91 SER A C 1
ATOM 693 O O . SER A 1 91 ? -10.054 -16.663 -7.481 1.00 46.53 91 SER A O 1
ATOM 695 N N . ARG A 1 92 ? -8.742 -15.303 -6.291 1.00 45.72 92 ARG A N 1
ATOM 696 C CA . ARG A 1 92 ? -7.850 -16.397 -5.882 1.00 45.72 92 ARG A CA 1
ATOM 697 C C . ARG A 1 92 ? -8.326 -16.955 -4.549 1.00 45.72 92 ARG A C 1
ATOM 699 O O . ARG A 1 92 ? -7.906 -16.525 -3.476 1.00 45.72 92 ARG A O 1
ATOM 706 N N . SER A 1 93 ? -9.237 -17.916 -4.653 1.00 46.56 93 SER A N 1
ATOM 707 C CA . SER A 1 93 ? -9.612 -18.818 -3.573 1.00 46.56 93 SER A CA 1
ATOM 708 C C . SER A 1 93 ? -8.363 -19.455 -2.967 1.00 46.56 93 SER A C 1
ATOM 710 O O . SER A 1 93 ? -7.559 -20.086 -3.654 1.00 46.56 93 SER A O 1
ATOM 712 N N . SER A 1 94 ? -8.224 -19.295 -1.659 1.00 50.66 94 SER A N 1
ATOM 713 C CA . SER A 1 94 ? -7.334 -20.076 -0.819 1.00 50.66 94 SER A CA 1
ATOM 714 C C . SER A 1 94 ? -7.778 -21.540 -0.805 1.00 50.66 94 SER A C 1
ATOM 716 O O . SER A 1 94 ? -8.814 -21.855 -0.219 1.00 50.66 94 SER A O 1
ATOM 718 N N . SER A 1 95 ? -6.968 -22.435 -1.357 1.00 46.28 95 SER A N 1
ATOM 719 C CA . SER A 1 95 ? -6.938 -23.834 -0.941 1.00 46.28 95 SER A CA 1
ATOM 720 C C . SER A 1 95 ? -5.488 -24.268 -0.755 1.00 46.28 95 SER A C 1
ATOM 722 O O . SER A 1 95 ? -4.587 -23.946 -1.523 1.00 46.28 95 SER A O 1
ATOM 724 N N . ARG A 1 96 ? -5.298 -24.914 0.383 1.00 52.06 96 ARG A N 1
ATOM 725 C CA . ARG A 1 96 ? -4.078 -25.377 1.026 1.00 52.06 96 ARG A CA 1
ATOM 726 C C . ARG A 1 96 ? -4.225 -26.891 1.056 1.00 52.06 96 ARG A C 1
ATOM 728 O O . ARG A 1 96 ? -5.212 -27.354 1.622 1.00 52.06 96 ARG A O 1
ATOM 735 N N . SER A 1 97 ? -3.280 -27.630 0.491 1.00 39.88 97 SER A N 1
ATOM 736 C CA . SER A 1 97 ? -3.116 -29.058 0.778 1.00 39.88 97 SER A CA 1
ATOM 737 C C . SER A 1 97 ? -1.722 -29.522 0.366 1.00 39.88 97 SER A C 1
ATOM 739 O O . SER A 1 97 ? -1.340 -29.419 -0.796 1.00 39.88 97 SER A O 1
ATOM 741 N N . SER A 1 98 ? -0.991 -29.989 1.371 1.00 44.66 98 SER A N 1
ATOM 742 C CA . SER A 1 98 ? 0.281 -30.707 1.333 1.00 44.66 98 SER A CA 1
ATOM 743 C C . SER A 1 98 ? 0.137 -32.122 0.743 1.00 44.66 98 SER A C 1
ATOM 745 O O . SER A 1 98 ? -0.960 -32.676 0.776 1.00 44.66 98 SER A O 1
ATOM 747 N N . GLY A 1 99 ? 1.258 -32.722 0.317 1.00 33.34 99 GLY A N 1
ATOM 748 C CA . GLY A 1 99 ? 1.415 -34.148 -0.042 1.00 33.34 99 GLY A CA 1
ATOM 749 C C . GLY A 1 99 ? 2.137 -34.297 -1.386 1.00 33.34 99 GLY A C 1
ATOM 750 O O . GLY A 1 99 ? 1.567 -33.951 -2.409 1.00 33.34 99 GLY A O 1
ATOM 751 N N . ASP A 1 100 ? 3.460 -34.477 -1.394 1.00 36.94 100 ASP A N 1
ATOM 752 C CA . ASP A 1 100 ? 4.181 -35.771 -1.416 1.00 36.94 100 ASP A CA 1
ATOM 753 C C . ASP A 1 100 ? 4.128 -36.485 -2.782 1.00 36.94 100 ASP A C 1
ATOM 755 O O . ASP A 1 100 ? 3.055 -36.726 -3.326 1.00 36.94 100 ASP A O 1
ATOM 759 N N . GLY A 1 101 ? 5.302 -36.800 -3.343 1.00 34.03 101 GLY A N 1
ATOM 760 C CA . GLY A 1 101 ? 5.413 -37.477 -4.638 1.00 34.03 101 GLY A CA 1
ATOM 761 C C . GLY A 1 101 ? 6.777 -37.336 -5.316 1.00 34.03 101 GLY A C 1
ATOM 762 O O . GLY A 1 101 ? 6.926 -36.610 -6.292 1.00 34.03 101 GLY A O 1
ATOM 763 N N . SER A 1 102 ? 7.770 -38.046 -4.785 1.00 44.03 102 SER A N 1
ATOM 764 C CA . SER A 1 102 ? 9.069 -38.339 -5.409 1.00 44.03 102 SER A CA 1
ATOM 765 C C . SER A 1 102 ? 8.935 -38.981 -6.802 1.00 44.03 102 SER A C 1
ATOM 767 O O . SER A 1 102 ? 8.136 -39.905 -6.953 1.00 44.03 102 SER A O 1
ATOM 769 N N . SER A 1 103 ? 9.770 -38.592 -7.781 1.00 36.59 103 SER A N 1
ATOM 770 C CA . SER A 1 103 ? 10.662 -39.512 -8.529 1.00 36.59 103 SER A CA 1
ATOM 771 C C . SER A 1 103 ? 11.345 -38.860 -9.742 1.00 36.59 103 SER A C 1
ATOM 773 O O . SER A 1 103 ? 10.728 -38.167 -10.542 1.00 36.59 103 SER A O 1
ATOM 775 N N . GLN A 1 104 ? 12.639 -39.164 -9.864 1.00 43.78 104 GLN A N 1
ATOM 776 C CA . GLN A 1 104 ? 13.574 -38.893 -10.963 1.00 43.78 104 GLN A CA 1
ATOM 777 C C . GLN A 1 104 ? 13.047 -39.274 -12.359 1.00 43.78 104 GLN A C 1
ATOM 779 O O . GLN A 1 104 ? 12.293 -40.242 -12.465 1.00 43.78 104 GLN A O 1
ATOM 784 N N . ARG A 1 105 ? 13.601 -38.648 -13.415 1.00 35.97 105 ARG A N 1
ATOM 785 C CA . ARG A 1 105 ? 14.288 -39.315 -14.550 1.00 35.97 105 ARG A CA 1
ATOM 786 C C . ARG A 1 105 ? 14.944 -38.300 -15.499 1.00 35.97 105 ARG A C 1
ATOM 788 O O . ARG A 1 105 ? 14.511 -37.162 -15.608 1.00 35.97 105 ARG A O 1
ATOM 795 N N . MET A 1 106 ? 16.039 -38.763 -16.084 1.00 44.66 106 MET A N 1
ATOM 796 C CA . MET A 1 106 ? 17.069 -38.099 -16.883 1.00 44.66 106 MET A CA 1
ATOM 797 C C . MET A 1 106 ? 16.853 -38.408 -18.379 1.00 44.66 106 MET A C 1
ATOM 799 O O . MET A 1 106 ? 16.106 -39.339 -18.678 1.00 44.66 106 MET A O 1
ATOM 803 N N . ASP A 1 107 ? 17.597 -37.693 -19.233 1.00 31.94 107 ASP A N 1
ATOM 804 C CA . ASP A 1 107 ? 17.997 -38.011 -20.625 1.00 31.94 107 ASP A CA 1
ATOM 805 C C . ASP A 1 107 ? 17.349 -37.186 -21.764 1.00 31.94 107 ASP A C 1
ATOM 807 O O . ASP A 1 107 ? 16.197 -37.382 -22.139 1.00 31.94 107 ASP A O 1
ATOM 811 N N . GLU A 1 108 ? 18.092 -36.150 -22.179 1.00 37.72 108 GLU A N 1
ATOM 812 C CA . GLU A 1 108 ? 18.789 -35.961 -23.471 1.00 37.72 108 GLU A CA 1
ATOM 813 C C . GLU A 1 108 ? 18.121 -36.337 -24.822 1.00 37.72 108 GLU A C 1
ATOM 815 O O . GLU A 1 108 ? 17.318 -37.249 -24.957 1.00 37.72 108 GLU A O 1
ATOM 820 N N . THR A 1 109 ? 18.637 -35.645 -25.852 1.00 34.28 109 THR A N 1
ATOM 821 C CA . THR A 1 109 ? 18.712 -35.943 -27.300 1.00 34.28 109 THR A CA 1
ATOM 822 C C . THR A 1 109 ? 17.543 -35.609 -28.264 1.00 34.28 109 THR A C 1
ATOM 824 O O . THR A 1 109 ? 16.725 -36.452 -28.615 1.00 34.28 109 THR A O 1
ATOM 827 N N . SER A 1 110 ? 17.675 -34.406 -28.852 1.00 37.16 110 SER A N 1
ATOM 828 C CA . SER A 1 110 ? 17.956 -34.138 -30.288 1.00 37.16 110 SER A CA 1
ATOM 829 C C . SER A 1 110 ? 16.845 -33.905 -31.325 1.00 37.16 110 SER A C 1
ATOM 831 O O . SER A 1 110 ? 15.897 -34.672 -31.457 1.00 37.16 110 SER A O 1
ATOM 833 N N . ASN A 1 111 ? 17.201 -32.943 -32.201 1.00 38.28 111 ASN A N 1
ATOM 834 C CA . ASN A 1 111 ? 16.856 -32.765 -33.624 1.00 38.28 111 ASN A CA 1
ATOM 835 C C . ASN A 1 111 ? 15.533 -32.032 -33.917 1.00 38.28 111 ASN A C 1
ATOM 837 O O . ASN A 1 111 ? 14.509 -32.362 -33.338 1.00 38.28 111 ASN A O 1
ATOM 841 N N . ASP A 1 112 ? 15.390 -31.104 -34.862 1.00 34.56 112 ASP A N 1
ATOM 842 C CA . ASP A 1 112 ? 16.225 -30.334 -35.807 1.00 34.56 112 ASP A CA 1
ATOM 843 C C . ASP A 1 112 ? 15.210 -29.507 -36.626 1.00 34.56 112 ASP A C 1
ATOM 845 O O . ASP A 1 112 ? 14.045 -29.903 -36.727 1.00 34.56 112 ASP A O 1
ATOM 849 N N . GLY A 1 113 ? 15.610 -28.372 -37.195 1.00 37.47 113 GLY A N 1
ATOM 850 C CA . GLY A 1 113 ? 14.701 -27.572 -38.023 1.00 37.47 113 GLY A CA 1
ATOM 851 C C . GLY A 1 113 ? 15.106 -26.119 -38.229 1.00 37.47 113 GLY A C 1
ATOM 852 O O . GLY A 1 113 ? 14.308 -25.216 -38.008 1.00 37.47 113 GLY A O 1
ATOM 853 N N . THR A 1 114 ? 16.361 -25.936 -38.610 1.00 38.03 114 THR A N 1
ATOM 854 C CA . THR A 1 114 ? 17.024 -24.766 -39.198 1.00 38.03 114 THR A CA 1
ATOM 855 C C . THR A 1 114 ? 16.197 -24.049 -40.282 1.00 38.03 114 THR A C 1
ATOM 857 O O . THR A 1 114 ? 15.631 -24.717 -41.142 1.00 38.03 114 THR A O 1
ATOM 860 N N . ASP A 1 115 ? 16.234 -22.712 -40.323 1.00 37.22 115 ASP A N 1
ATOM 861 C CA . ASP A 1 115 ? 16.451 -21.977 -41.581 1.00 37.22 115 ASP A CA 1
ATOM 862 C C . ASP A 1 115 ? 17.122 -20.620 -41.313 1.00 37.22 115 ASP A C 1
ATOM 864 O O . ASP A 1 115 ? 16.758 -19.881 -40.396 1.00 37.22 115 ASP A O 1
ATOM 868 N N . GLU A 1 116 ? 18.162 -20.356 -42.098 1.00 39.38 116 GLU A N 1
ATOM 869 C CA . GLU A 1 116 ? 19.124 -19.266 -41.984 1.00 39.38 116 GLU A CA 1
ATOM 870 C C . GLU A 1 116 ? 18.764 -18.092 -42.909 1.00 39.38 116 GLU A C 1
ATOM 872 O O . GLU A 1 116 ? 18.217 -18.266 -43.991 1.00 39.38 116 GLU A O 1
ATOM 877 N N . GLY A 1 117 ? 19.185 -16.879 -42.534 1.00 33.97 117 GLY A N 1
ATOM 878 C CA . GLY A 1 117 ? 19.011 -15.669 -43.348 1.00 33.97 117 GLY A CA 1
ATOM 879 C C . GLY A 1 117 ? 20.027 -14.565 -43.050 1.00 33.97 117 GLY A C 1
ATOM 880 O O . GLY A 1 117 ? 19.660 -13.439 -42.748 1.00 33.97 117 GLY A O 1
ATOM 881 N N . LYS A 1 118 ? 21.304 -14.951 -43.088 1.00 38.31 118 LYS A N 1
ATOM 882 C CA . LYS A 1 118 ? 22.584 -14.215 -43.112 1.00 38.31 118 LYS A CA 1
ATOM 883 C C . LYS A 1 118 ? 22.588 -12.692 -43.409 1.00 38.31 118 LYS A C 1
ATOM 885 O O . LYS A 1 118 ? 22.101 -12.242 -44.441 1.00 38.31 118 LYS A O 1
ATOM 890 N N . GLY A 1 119 ? 23.356 -11.950 -42.601 1.00 29.38 119 GLY A N 1
ATOM 891 C CA . GLY A 1 119 ? 23.920 -10.630 -42.925 1.00 29.38 119 GLY A CA 1
ATOM 892 C C . GLY A 1 119 ? 25.054 -10.247 -41.961 1.00 29.38 119 GLY A C 1
ATOM 893 O O . GLY A 1 119 ? 24.798 -9.904 -40.814 1.00 29.38 119 GLY A O 1
ATOM 894 N N . GLU A 1 120 ? 26.306 -10.366 -42.415 1.00 36.62 120 GLU A N 1
ATOM 895 C CA . GLU A 1 120 ? 27.548 -10.075 -41.676 1.00 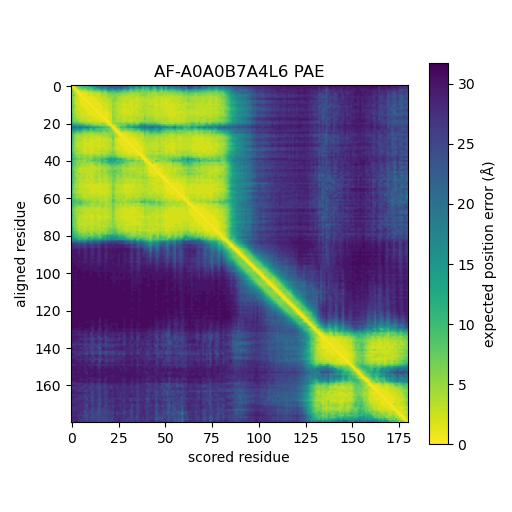36.62 120 GLU A CA 1
ATOM 896 C C . GLU A 1 120 ? 27.792 -8.566 -41.463 1.00 36.62 120 GLU A C 1
ATOM 898 O O . GLU A 1 120 ? 27.574 -7.761 -42.367 1.00 36.62 120 GLU A O 1
ATOM 903 N N . GLY A 1 121 ? 28.339 -8.201 -40.296 1.00 31.14 121 GLY A N 1
ATOM 904 C CA . GLY A 1 121 ? 28.851 -6.862 -39.990 1.00 31.14 121 GLY A CA 1
ATOM 905 C C . GLY A 1 121 ? 29.576 -6.810 -38.637 1.00 31.14 121 GLY A C 1
ATOM 906 O O . GLY A 1 121 ? 28.973 -6.966 -37.585 1.00 31.14 121 GLY A O 1
ATOM 907 N N . ASP A 1 122 ? 30.891 -6.632 -38.695 1.00 32.66 122 ASP A N 1
ATOM 908 C CA . ASP A 1 122 ? 31.898 -6.652 -37.627 1.00 32.66 122 ASP A CA 1
ATOM 909 C C . ASP A 1 122 ? 31.796 -5.479 -36.613 1.00 32.66 122 ASP A C 1
ATOM 911 O O . ASP A 1 122 ? 31.622 -4.327 -36.997 1.00 32.66 122 ASP A O 1
ATOM 915 N N . LYS A 1 123 ? 32.010 -5.808 -35.325 1.00 39.69 123 LYS A N 1
ATOM 916 C CA . LYS A 1 123 ? 32.425 -4.964 -34.174 1.00 39.69 123 LYS A CA 1
ATOM 917 C C . LYS A 1 123 ? 31.534 -3.793 -33.723 1.00 39.69 123 LYS A C 1
ATOM 919 O O . LYS A 1 123 ? 31.728 -2.662 -34.145 1.00 39.69 123 LYS A O 1
ATOM 924 N N . THR A 1 124 ? 30.803 -4.028 -32.629 1.00 35.19 124 THR A N 1
ATOM 925 C CA . THR A 1 124 ? 30.944 -3.302 -31.344 1.00 35.19 124 THR A CA 1
ATOM 926 C C . THR A 1 124 ? 30.170 -4.044 -30.252 1.00 35.19 124 THR A C 1
ATOM 928 O O . THR A 1 124 ? 29.020 -4.435 -30.417 1.00 35.19 124 THR A O 1
ATOM 931 N N . VAL A 1 125 ? 30.819 -4.266 -29.111 1.00 46.22 125 VAL A N 1
ATOM 932 C CA . VAL A 1 125 ? 30.202 -4.782 -27.883 1.00 46.22 125 VAL A CA 1
ATOM 933 C C . VAL A 1 125 ? 29.242 -3.723 -27.336 1.00 46.22 125 VAL A C 1
ATOM 935 O O . VAL A 1 125 ? 29.613 -2.878 -26.527 1.00 46.22 125 VAL A O 1
ATOM 938 N N . SER A 1 126 ? 27.997 -3.758 -27.790 1.00 42.16 126 SER A N 1
ATOM 939 C CA . SER A 1 126 ? 26.868 -3.143 -27.105 1.00 42.16 126 SER A CA 1
ATOM 940 C C . SER A 1 126 ? 25.919 -4.275 -26.783 1.00 42.16 126 SER A C 1
ATOM 942 O O . SER A 1 126 ? 25.315 -4.861 -27.674 1.00 42.16 126 SER A O 1
ATOM 944 N N . ALA A 1 127 ? 25.871 -4.644 -25.504 1.00 41.34 127 ALA A N 1
ATOM 945 C CA . ALA A 1 127 ? 24.896 -5.585 -24.990 1.00 41.34 127 ALA A CA 1
ATOM 946 C C . ALA A 1 127 ? 23.503 -5.030 -25.310 1.00 41.34 127 ALA A C 1
ATOM 948 O O . ALA A 1 127 ? 22.988 -4.170 -24.599 1.00 41.34 127 ALA A O 1
ATOM 949 N N . SER A 1 128 ? 22.933 -5.479 -26.426 1.00 40.31 128 SER A N 1
ATOM 950 C CA . SER A 1 128 ? 21.543 -5.275 -26.784 1.00 40.31 128 SER A CA 1
ATOM 951 C C . SER A 1 128 ? 20.735 -5.999 -25.721 1.00 40.31 128 SER A C 1
ATOM 953 O O . SER A 1 128 ? 20.544 -7.217 -25.796 1.00 40.31 128 SER A O 1
ATOM 955 N N . THR A 1 129 ? 20.352 -5.262 -24.677 1.00 52.88 129 THR A N 1
ATOM 956 C CA . THR A 1 129 ? 19.360 -5.684 -23.696 1.00 52.88 129 THR A CA 1
ATOM 957 C C . THR A 1 129 ? 18.175 -6.162 -24.504 1.00 52.88 129 THR A C 1
ATOM 959 O O . THR A 1 129 ? 17.476 -5.364 -25.120 1.00 52.88 129 THR A O 1
ATOM 962 N N . SER A 1 130 ? 18.039 -7.479 -24.629 1.00 47.12 130 SER A N 1
ATOM 963 C CA . SER A 1 130 ? 17.027 -8.054 -25.489 1.00 47.12 130 SER A CA 1
ATOM 964 C C . SER A 1 130 ? 15.694 -7.595 -24.934 1.00 47.12 130 SER A C 1
ATOM 966 O O . SER A 1 130 ? 15.298 -8.012 -23.848 1.00 47.12 130 SER A O 1
ATOM 968 N N . HIS A 1 131 ? 15.016 -6.730 -25.680 1.00 59.06 131 HIS A N 1
ATOM 969 C CA . HIS A 1 131 ? 13.654 -6.300 -25.421 1.00 59.06 131 HIS A CA 1
ATOM 970 C C . HIS A 1 131 ? 12.685 -7.467 -25.638 1.00 59.06 131 HIS A C 1
ATOM 972 O O . HIS A 1 131 ? 11.626 -7.291 -26.221 1.00 59.06 131 HIS A O 1
ATOM 978 N N . ASN A 1 132 ? 13.025 -8.692 -25.242 1.00 66.81 132 ASN A N 1
ATOM 979 C CA . ASN A 1 132 ? 12.114 -9.814 -25.313 1.00 66.81 132 ASN A CA 1
ATOM 980 C C . ASN A 1 132 ? 11.462 -9.979 -23.937 1.00 66.81 132 ASN A C 1
ATOM 982 O O . ASN A 1 132 ? 12.105 -9.969 -22.888 1.00 66.81 132 ASN A O 1
ATOM 986 N N . THR A 1 133 ? 10.139 -10.053 -23.948 1.00 74.31 133 THR A N 1
ATOM 987 C CA . THR A 1 133 ? 9.331 -10.408 -22.790 1.00 74.31 133 THR A CA 1
ATOM 988 C C . THR A 1 133 ? 8.567 -11.675 -23.129 1.00 74.31 133 THR A C 1
ATOM 990 O O . THR A 1 133 ? 8.008 -11.778 -24.212 1.00 74.31 133 THR A O 1
ATOM 993 N N . THR A 1 134 ? 8.509 -12.624 -22.194 1.00 77.94 134 THR A N 1
ATOM 994 C CA . THR A 1 134 ? 7.649 -13.821 -22.292 1.00 77.94 134 THR A CA 1
ATOM 995 C C . THR A 1 134 ? 6.256 -13.598 -21.677 1.00 77.94 134 THR A C 1
ATOM 997 O O . THR A 1 134 ? 5.364 -14.428 -21.825 1.00 77.94 134 THR A O 1
ATOM 1000 N N . ASP A 1 135 ? 6.028 -12.473 -20.992 1.00 85.31 135 ASP A N 1
A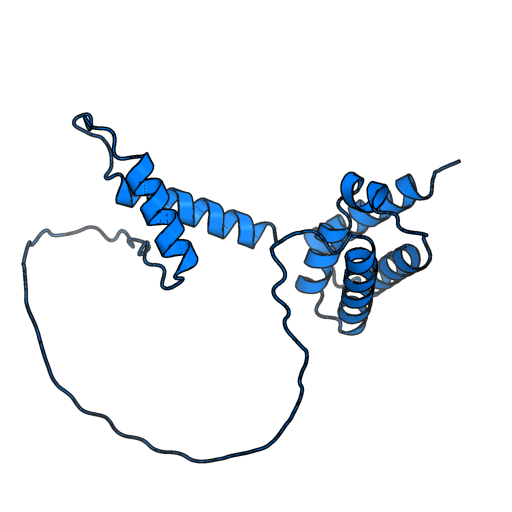TOM 1001 C CA . ASP A 1 135 ? 4.724 -12.176 -20.388 1.00 85.31 135 ASP A CA 1
ATOM 1002 C C . ASP A 1 135 ? 3.693 -11.761 -21.449 1.00 85.31 135 ASP A C 1
ATOM 1004 O O . ASP A 1 135 ? 3.873 -10.759 -22.142 1.00 85.31 135 ASP A O 1
ATOM 1008 N N . ALA A 1 136 ? 2.594 -12.512 -21.541 1.00 83.94 136 ALA A N 1
ATOM 1009 C CA . ALA A 1 136 ? 1.557 -12.318 -22.553 1.00 83.94 136 ALA A CA 1
ATOM 1010 C C . ALA A 1 136 ? 0.857 -10.946 -22.474 1.00 83.94 136 ALA A C 1
ATOM 1012 O O . ALA A 1 136 ? 0.440 -10.410 -23.502 1.00 83.94 136 ALA A O 1
ATOM 1013 N N . VAL A 1 137 ? 0.740 -10.351 -21.280 1.00 87.94 137 VAL A N 1
ATOM 1014 C CA . VAL A 1 137 ? 0.138 -9.019 -21.106 1.00 87.94 137 VAL A CA 1
ATOM 1015 C C . VAL A 1 137 ? 1.108 -7.939 -21.582 1.00 87.94 137 VAL A C 1
ATOM 1017 O O . VAL A 1 137 ? 0.694 -7.023 -22.294 1.00 87.94 137 VAL A O 1
ATOM 1020 N N . ARG A 1 138 ? 2.402 -8.071 -21.265 1.00 88.31 138 ARG A N 1
ATOM 1021 C CA . ARG A 1 138 ? 3.460 -7.165 -21.744 1.00 88.31 138 ARG A CA 1
ATOM 1022 C C . ARG A 1 138 ? 3.604 -7.217 -23.261 1.00 88.31 138 ARG A C 1
ATOM 1024 O O . ARG A 1 138 ? 3.685 -6.169 -23.894 1.00 88.31 138 ARG A O 1
ATOM 1031 N N . ILE A 1 139 ? 3.537 -8.413 -23.853 1.00 86.50 139 ILE A N 1
ATOM 1032 C CA . ILE A 1 139 ? 3.521 -8.583 -25.315 1.00 86.50 139 ILE A CA 1
ATOM 1033 C C . ILE A 1 139 ? 2.335 -7.818 -25.918 1.00 86.50 139 ILE A C 1
ATOM 1035 O O . ILE A 1 139 ? 2.520 -7.006 -26.823 1.00 86.50 139 ILE A O 1
ATOM 1039 N N . LYS A 1 140 ? 1.124 -7.988 -25.368 1.00 86.94 140 LYS A N 1
ATOM 1040 C CA . LYS A 1 140 ? -0.066 -7.303 -25.892 1.00 86.94 140 LYS A CA 1
ATOM 1041 C C . LYS A 1 140 ? -0.007 -5.782 -25.732 1.00 86.94 140 LYS A C 1
ATOM 1043 O O . LYS A 1 140 ? -0.476 -5.062 -26.610 1.00 86.94 140 LYS A O 1
ATOM 1048 N N . CYS A 1 141 ? 0.577 -5.292 -24.641 1.00 84.81 141 CYS A N 1
ATOM 1049 C CA . CYS A 1 141 ? 0.794 -3.864 -24.415 1.00 84.81 141 CYS A CA 1
ATOM 1050 C C . CYS A 1 141 ? 1.662 -3.251 -25.527 1.00 84.81 141 CYS A C 1
ATOM 1052 O O . CYS A 1 141 ? 1.279 -2.252 -26.139 1.00 84.81 141 CYS A O 1
ATOM 1054 N N . ARG A 1 142 ? 2.777 -3.913 -25.858 1.00 88.06 142 ARG A N 1
ATOM 1055 C CA . ARG A 1 142 ? 3.697 -3.491 -26.925 1.00 88.06 142 ARG A CA 1
ATOM 1056 C C . ARG A 1 142 ? 3.043 -3.496 -28.296 1.00 88.06 142 ARG A C 1
ATOM 1058 O O . ARG A 1 142 ? 3.191 -2.529 -29.035 1.00 88.06 142 ARG A O 1
ATOM 1065 N N . GLU A 1 143 ? 2.271 -4.532 -28.621 1.00 84.19 143 GLU A N 1
ATOM 1066 C CA . GLU A 1 143 ? 1.535 -4.599 -29.891 1.00 84.19 143 GLU A CA 1
ATOM 1067 C C . GLU A 1 143 ? 0.551 -3.434 -30.046 1.00 84.19 143 GLU A C 1
ATOM 1069 O O . GLU A 1 143 ? 0.479 -2.809 -31.106 1.00 84.19 143 GLU A O 1
ATOM 1074 N N . LEU A 1 144 ? -0.205 -3.119 -28.989 1.00 88.69 144 LEU A N 1
ATOM 1075 C CA . LEU A 1 144 ? -1.163 -2.013 -29.006 1.00 88.69 144 LEU A CA 1
ATOM 1076 C C . LEU A 1 144 ? -0.455 -0.662 -29.159 1.00 88.69 144 LEU A C 1
ATOM 1078 O O . LEU A 1 144 ? -0.905 0.175 -29.940 1.00 88.69 144 LEU A O 1
ATOM 1082 N N . MET A 1 145 ? 0.670 -0.466 -28.467 1.00 87.50 145 MET A N 1
ATOM 1083 C CA . MET A 1 145 ? 1.483 0.745 -28.582 1.00 87.50 145 MET A CA 1
ATOM 1084 C C . MET A 1 145 ? 2.122 0.878 -29.966 1.00 87.50 145 MET A C 1
ATOM 1086 O O . MET A 1 145 ? 2.000 1.930 -30.581 1.00 87.50 145 MET A O 1
ATOM 1090 N N . SER A 1 146 ? 2.716 -0.188 -30.503 1.00 84.06 146 SER A N 1
ATOM 1091 C CA . SER A 1 146 ? 3.294 -0.209 -31.856 1.00 84.06 146 SER A CA 1
ATOM 1092 C C . SER A 1 146 ? 2.250 0.122 -32.915 1.00 84.06 146 SER A C 1
ATOM 1094 O O . SER A 1 146 ? 2.501 0.905 -33.824 1.00 84.06 146 SER A O 1
ATOM 1096 N N . THR A 1 147 ? 1.045 -0.436 -32.776 1.00 84.31 147 THR A N 1
ATOM 1097 C CA . THR A 1 147 ? -0.069 -0.176 -33.698 1.00 84.31 147 THR A CA 1
ATOM 1098 C C . THR A 1 147 ? -0.537 1.276 -33.619 1.00 84.31 147 THR A C 1
ATOM 1100 O O . THR A 1 147 ? -0.850 1.869 -34.644 1.00 84.31 147 THR A O 1
ATOM 1103 N N . ALA A 1 148 ? -0.553 1.869 -32.422 1.00 84.38 148 ALA A N 1
ATOM 1104 C CA . ALA A 1 148 ? -0.895 3.278 -32.243 1.00 84.38 148 ALA A CA 1
ATOM 1105 C C . ALA A 1 148 ? 0.195 4.232 -32.769 1.00 84.38 148 ALA A C 1
ATOM 1107 O O . ALA A 1 148 ? -0.126 5.329 -33.219 1.00 84.38 148 ALA A O 1
ATOM 1108 N N . LEU A 1 149 ? 1.467 3.819 -32.716 1.00 78.19 149 LEU A N 1
ATOM 1109 C CA . LEU A 1 149 ? 2.617 4.589 -33.207 1.00 78.19 149 LEU A CA 1
ATOM 1110 C C . LEU A 1 149 ? 2.788 4.514 -34.733 1.00 78.19 149 LEU A C 1
ATOM 1112 O O . LEU A 1 149 ? 3.395 5.405 -35.322 1.00 78.19 149 LEU A O 1
ATOM 1116 N N . LYS A 1 150 ? 2.240 3.484 -35.387 1.00 75.12 150 LYS A N 1
ATOM 1117 C CA . LYS A 1 150 ? 2.233 3.331 -36.849 1.00 75.12 150 LYS A CA 1
ATOM 1118 C C . LYS A 1 150 ? 1.249 4.32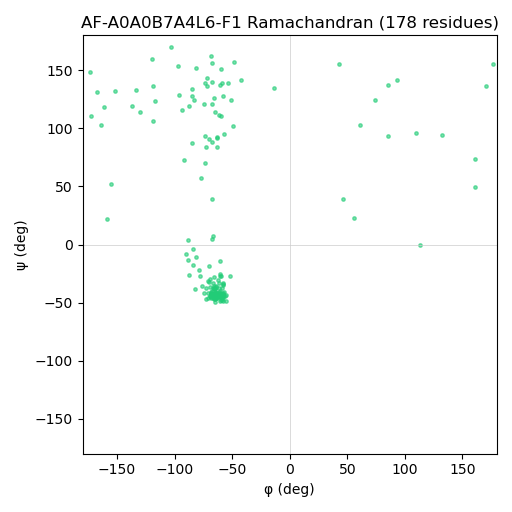5 -37.490 1.00 75.12 150 LYS A C 1
ATOM 1120 O O . LYS A 1 150 ? 0.105 3.984 -37.780 1.00 75.12 150 LYS A O 1
ATOM 1125 N N . SER A 1 151 ? 1.688 5.565 -37.719 1.00 64.06 151 SER A N 1
ATOM 1126 C CA . SER A 1 151 ? 0.993 6.529 -38.587 1.00 64.06 151 SER A CA 1
ATOM 1127 C C . SER A 1 151 ? 1.320 6.276 -40.063 1.00 64.06 151 SER A C 1
ATOM 1129 O O . SER A 1 151 ? 2.397 5.784 -40.385 1.00 64.06 151 SER A O 1
ATOM 1131 N N . SER A 1 152 ? 0.403 6.618 -40.975 1.00 61.88 152 SER A N 1
ATOM 1132 C CA . SER A 1 152 ? 0.472 6.269 -42.409 1.00 61.88 152 SER A CA 1
ATOM 1133 C C . SER A 1 152 ? 1.690 6.809 -43.169 1.00 61.88 152 SER A C 1
ATOM 1135 O O . SER A 1 152 ? 1.960 6.350 -44.273 1.00 61.88 152 SER A O 1
ATOM 1137 N N . GLU A 1 153 ? 2.418 7.764 -42.598 1.00 58.06 153 GLU A N 1
ATOM 1138 C CA . GLU A 1 153 ? 3.665 8.294 -43.138 1.00 58.06 153 GLU A CA 1
ATOM 1139 C C . GLU A 1 153 ? 4.706 8.279 -42.013 1.00 58.06 153 GLU A C 1
ATOM 1141 O O . GLU A 1 153 ? 4.538 8.952 -40.994 1.00 58.06 153 GLU A O 1
ATOM 1146 N N . ILE A 1 154 ? 5.745 7.455 -42.168 1.00 59.06 154 ILE A N 1
ATOM 1147 C CA . ILE A 1 154 ? 6.885 7.385 -41.251 1.00 59.06 154 ILE A CA 1
ATOM 1148 C C . ILE A 1 154 ? 7.957 8.325 -41.822 1.00 59.06 154 ILE A C 1
ATOM 1150 O O . ILE A 1 154 ? 8.426 8.079 -42.935 1.00 59.06 154 ILE A O 1
ATOM 1154 N N . PRO A 1 155 ? 8.332 9.412 -41.123 1.00 60.31 155 PRO A N 1
ATOM 1155 C CA . PRO A 1 155 ? 9.397 10.302 -41.573 1.00 60.31 155 PRO A CA 1
ATOM 1156 C C . PRO A 1 155 ? 10.724 9.546 -41.694 1.00 60.31 155 PRO A C 1
ATOM 1158 O O . PRO A 1 155 ? 11.083 8.761 -40.814 1.00 60.31 155 PRO A O 1
ATOM 1161 N N . GLU A 1 156 ? 11.463 9.798 -42.773 1.00 48.03 156 GLU A N 1
ATOM 1162 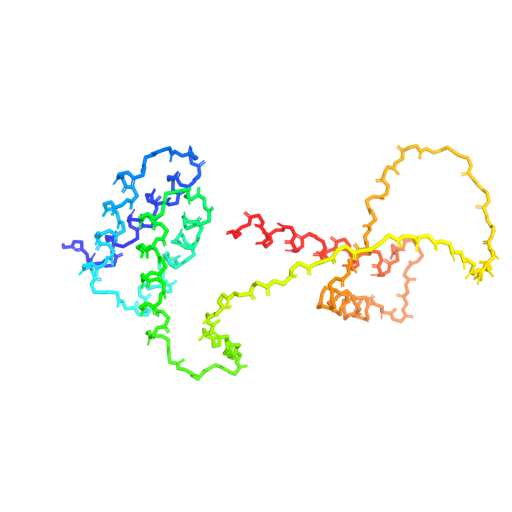C CA . GLU A 1 156 ? 12.773 9.195 -43.029 1.00 48.03 156 GLU A CA 1
ATOM 1163 C C . GLU A 1 156 ? 13.748 9.566 -41.892 1.00 48.03 156 GLU A C 1
ATOM 1165 O O . GLU A 1 156 ? 14.096 10.733 -41.713 1.00 48.03 156 GLU A O 1
ATOM 1170 N N . GLY A 1 157 ? 14.120 8.576 -41.071 1.00 62.12 157 GLY A N 1
ATOM 1171 C CA . GLY A 1 157 ? 14.942 8.748 -39.863 1.00 62.12 157 GLY A CA 1
ATOM 1172 C C . GLY A 1 157 ? 14.230 8.475 -38.529 1.00 62.12 157 GLY A C 1
ATOM 1173 O O . GLY A 1 157 ? 14.864 8.583 -37.480 1.00 62.12 157 GLY A O 1
ATOM 1174 N N . ALA A 1 158 ? 12.942 8.120 -38.534 1.00 60.66 158 ALA A N 1
ATOM 1175 C CA . ALA A 1 158 ? 12.246 7.674 -37.327 1.00 60.66 158 ALA A CA 1
ATOM 1176 C C . ALA A 1 158 ? 12.674 6.251 -36.917 1.00 60.66 158 ALA A C 1
ATOM 1178 O O . ALA A 1 158 ? 12.828 5.373 -37.766 1.00 60.66 158 ALA A O 1
ATOM 1179 N N . HIS A 1 159 ? 12.852 6.033 -35.609 1.00 66.12 159 HIS A N 1
ATOM 1180 C CA . HIS A 1 159 ? 13.062 4.699 -35.041 1.00 66.12 159 HIS A CA 1
ATOM 1181 C C . HIS A 1 159 ? 11.870 3.788 -35.339 1.00 66.12 159 HIS A C 1
ATOM 1183 O O . HIS A 1 159 ? 10.730 4.253 -35.441 1.00 66.12 159 HIS A O 1
ATOM 1189 N N . ASP A 1 160 ? 12.147 2.489 -35.441 1.00 77.31 160 ASP A N 1
ATOM 1190 C CA . ASP A 1 160 ? 11.112 1.498 -35.680 1.00 77.31 160 ASP A CA 1
ATOM 1191 C C . ASP A 1 160 ? 10.049 1.570 -34.560 1.00 77.31 160 ASP A C 1
ATOM 1193 O O . ASP A 1 160 ? 10.390 1.583 -33.369 1.00 77.31 160 ASP A O 1
ATOM 1197 N N . PRO A 1 161 ? 8.754 1.681 -34.904 1.00 76.50 161 PRO A N 1
ATOM 1198 C CA . PRO A 1 161 ? 7.692 1.843 -33.917 1.00 76.50 161 PRO A CA 1
ATOM 1199 C C . PRO A 1 161 ? 7.605 0.662 -32.945 1.00 76.50 161 PRO A C 1
ATOM 1201 O O . PRO A 1 161 ? 7.188 0.862 -31.800 1.00 76.50 161 PRO A O 1
ATOM 1204 N N . ASP A 1 162 ? 8.018 -0.541 -33.355 1.00 79.38 162 ASP A N 1
ATOM 1205 C CA . ASP A 1 162 ? 8.063 -1.706 -32.481 1.00 79.38 162 ASP A CA 1
ATOM 1206 C C . ASP A 1 162 ? 9.223 -1.585 -31.468 1.00 79.38 162 ASP A C 1
ATOM 1208 O O . ASP A 1 162 ? 9.021 -1.860 -30.282 1.00 79.38 162 ASP A O 1
ATOM 1212 N N . GLU A 1 163 ? 10.382 -1.046 -31.866 1.00 80.94 163 GLU A N 1
ATOM 1213 C CA . GLU A 1 163 ? 11.512 -0.752 -30.962 1.00 80.94 163 GLU A CA 1
ATOM 1214 C C . GLU A 1 163 ? 11.162 0.327 -29.920 1.00 80.94 163 GLU A C 1
ATOM 1216 O O . GLU A 1 163 ? 11.375 0.143 -28.715 1.00 80.94 163 GLU A O 1
ATOM 1221 N N . ILE A 1 164 ? 10.544 1.432 -30.358 1.00 83.12 164 ILE A N 1
ATOM 1222 C CA . ILE A 1 164 ? 10.096 2.512 -29.463 1.00 83.12 164 ILE A CA 1
ATOM 1223 C C . ILE A 1 164 ? 9.076 1.974 -28.457 1.00 83.12 164 ILE A C 1
ATOM 1225 O O . ILE A 1 164 ? 9.161 2.256 -27.258 1.00 83.12 164 ILE A O 1
ATOM 1229 N N . SER A 1 165 ? 8.108 1.184 -28.930 1.00 83.56 165 SER A N 1
ATOM 1230 C CA . SER A 1 165 ? 7.073 0.623 -28.063 1.00 83.56 165 SER A CA 1
ATOM 1231 C C . SER A 1 165 ? 7.664 -0.276 -26.975 1.00 83.56 165 SER A C 1
ATOM 1233 O O . SER A 1 165 ? 7.236 -0.209 -25.820 1.00 83.56 165 SER A O 1
ATOM 1235 N N . ALA A 1 166 ? 8.676 -1.074 -27.325 1.00 83.81 166 ALA A N 1
ATOM 1236 C CA . ALA A 1 166 ? 9.320 -1.992 -26.408 1.00 83.81 166 ALA A CA 1
ATOM 1237 C C . ALA A 1 166 ? 10.116 -1.233 -25.341 1.00 83.81 166 ALA A C 1
ATOM 1239 O O . ALA A 1 166 ? 10.001 -1.551 -24.158 1.00 83.81 166 ALA A O 1
ATOM 1240 N N . SER A 1 167 ? 10.839 -0.177 -25.730 1.00 82.38 167 SER A N 1
ATOM 1241 C CA . SER A 1 167 ? 11.581 0.661 -24.785 1.00 82.38 167 SER A CA 1
ATOM 1242 C C . SER A 1 167 ? 10.667 1.416 -23.814 1.00 82.38 167 SER A C 1
ATOM 1244 O O . SER A 1 167 ? 11.011 1.562 -22.638 1.00 82.38 167 SER A O 1
ATOM 1246 N N . ILE A 1 168 ? 9.514 1.910 -24.276 1.00 85.50 168 ILE A N 1
ATOM 1247 C CA . ILE A 1 168 ? 8.548 2.594 -23.405 1.00 85.50 168 ILE A CA 1
ATOM 1248 C C . ILE A 1 168 ? 7.905 1.592 -22.442 1.00 85.50 168 ILE A C 1
ATOM 1250 O O . ILE A 1 168 ? 7.792 1.882 -21.250 1.00 85.50 168 ILE A O 1
ATOM 1254 N N . GLU A 1 169 ? 7.506 0.414 -22.930 1.00 88.88 169 GLU A N 1
ATOM 1255 C CA . GLU A 1 169 ? 6.908 -0.620 -22.084 1.00 88.88 169 GLU A CA 1
ATOM 1256 C C . GLU A 1 169 ? 7.887 -1.108 -21.014 1.00 88.88 169 GLU A C 1
ATOM 1258 O O . GLU A 1 169 ? 7.505 -1.174 -19.846 1.00 88.88 169 GLU A O 1
ATOM 1263 N N . ASP A 1 170 ? 9.153 -1.348 -21.368 1.00 83.50 170 ASP A N 1
ATOM 1264 C CA . ASP A 1 170 ? 10.187 -1.705 -20.396 1.00 83.50 170 ASP A CA 1
ATOM 1265 C C . ASP A 1 170 ? 10.338 -0.598 -19.341 1.00 83.50 170 ASP A C 1
ATOM 1267 O O . ASP A 1 170 ? 10.326 -0.878 -18.140 1.00 83.50 170 ASP A O 1
ATOM 1271 N N . GLY A 1 171 ? 10.387 0.672 -19.756 1.00 82.31 171 GLY A N 1
ATOM 1272 C CA . GLY A 1 171 ? 10.434 1.811 -18.837 1.00 82.31 171 GLY A CA 1
ATOM 1273 C C . GLY A 1 171 ? 9.244 1.856 -17.872 1.00 82.31 171 GLY A C 1
ATOM 1274 O O . GLY A 1 171 ? 9.426 2.050 -16.667 1.00 82.31 171 GLY A O 1
ATOM 1275 N N . MET A 1 172 ? 8.029 1.618 -18.370 1.00 82.69 172 MET A N 1
ATOM 1276 C CA . MET A 1 172 ? 6.821 1.551 -17.543 1.00 82.69 172 MET A CA 1
ATOM 1277 C C . MET A 1 172 ? 6.842 0.358 -16.584 1.00 82.69 172 MET A C 1
ATOM 1279 O O . MET A 1 172 ? 6.488 0.504 -15.412 1.00 82.69 172 MET A O 1
ATOM 1283 N N . TYR A 1 173 ? 7.281 -0.807 -17.055 1.00 83.44 173 TYR A N 1
ATOM 1284 C CA . TYR A 1 173 ? 7.369 -2.029 -16.267 1.00 83.44 173 TYR A CA 1
ATOM 1285 C C . TYR A 1 173 ? 8.388 -1.894 -15.130 1.00 83.44 173 TYR A C 1
ATOM 1287 O O . TYR A 1 173 ? 8.053 -2.141 -13.970 1.00 83.44 173 TYR A O 1
ATOM 1295 N N . TYR A 1 174 ? 9.602 -1.421 -15.425 1.00 80.81 174 TYR A N 1
ATOM 1296 C CA . TYR A 1 174 ? 10.633 -1.190 -14.412 1.00 80.81 174 TYR A CA 1
ATOM 1297 C C . TYR A 1 174 ? 10.243 -0.085 -13.432 1.00 80.81 174 TYR A C 1
ATOM 1299 O O . TYR A 1 174 ? 10.481 -0.233 -12.234 1.00 80.81 174 TYR A O 1
ATOM 1307 N N . HIS A 1 175 ? 9.603 0.993 -13.895 1.00 79.19 175 HIS A N 1
ATOM 1308 C CA . HIS A 1 175 ? 9.099 2.033 -12.999 1.00 79.19 175 HIS A CA 1
ATOM 1309 C C . HIS A 1 175 ? 8.028 1.483 -12.054 1.00 79.19 175 HIS A C 1
ATOM 1311 O O . HIS A 1 175 ? 8.095 1.697 -10.846 1.00 79.19 175 HIS A O 1
ATOM 1317 N N . MET A 1 176 ? 7.076 0.709 -12.574 1.00 72.44 176 MET A N 1
ATOM 1318 C CA . MET A 1 176 ? 6.032 0.094 -11.760 1.00 72.44 176 MET A CA 1
ATOM 1319 C C . MET A 1 176 ? 6.606 -0.910 -10.753 1.00 72.44 176 MET A C 1
ATOM 1321 O O . MET A 1 176 ? 6.132 -0.960 -9.623 1.00 72.44 176 MET A O 1
ATOM 1325 N N . ILE A 1 177 ? 7.644 -1.667 -11.116 1.00 71.38 177 ILE A N 1
ATOM 1326 C CA . ILE A 1 177 ? 8.329 -2.590 -10.198 1.00 71.38 177 ILE A CA 1
ATOM 1327 C C . ILE A 1 177 ? 9.142 -1.852 -9.141 1.00 71.38 177 ILE A C 1
ATOM 1329 O O . ILE A 1 177 ? 9.117 -2.260 -7.989 1.00 71.38 177 ILE A O 1
ATOM 1333 N N . SER A 1 178 ? 9.844 -0.784 -9.518 1.00 63.75 178 SER A N 1
ATOM 1334 C CA . SER A 1 178 ? 10.681 0.008 -8.609 1.00 63.75 178 SER A CA 1
ATOM 1335 C C . SER A 1 178 ? 9.848 0.806 -7.595 1.00 63.75 178 SER A C 1
ATOM 1337 O O . SER A 1 178 ? 10.276 1.038 -6.469 1.00 63.75 178 SER A O 1
ATOM 1339 N N . VAL A 1 179 ? 8.625 1.195 -7.971 1.00 57.34 179 VAL A N 1
ATOM 1340 C CA . VAL A 1 179 ? 7.692 1.941 -7.106 1.00 57.34 179 VAL A CA 1
ATOM 1341 C C . VAL A 1 179 ? 6.800 1.014 -6.253 1.00 57.34 179 VAL A C 1
ATOM 1343 O O . VAL A 1 179 ? 6.180 1.466 -5.284 1.00 57.34 179 VAL A O 1
ATOM 1346 N N . CYS A 1 180 ? 6.747 -0.286 -6.565 1.00 46.88 180 CYS A N 1
ATOM 1347 C CA . CYS A 1 180 ? 6.022 -1.300 -5.789 1.00 46.88 180 CYS A CA 1
ATOM 1348 C C . CYS A 1 180 ? 6.916 -2.003 -4.774 1.00 46.88 180 CYS A C 1
ATOM 1350 O O . CYS A 1 180 ? 6.352 -2.512 -3.782 1.00 46.88 180 CYS A O 1
#

Foldseek 3Di:
DCDLLNLLLVLLVVLLVCLVVLDPPVVSLLVSLVSLVPRPDAPVSCVVSVSLLSLVSSLVSDPDPSSVVSSVVSNVVNVVNDPPPDPPDPPPDDDDDDDDDDDDDDDDDDDDDDDDDDDDDDDDPDPPPPLDDPDPVLVVQLVVQLVVVDDPDDPDPDDRSSVVSSVVSVVVVVVVVVSD

Sequence (180 aa):
MMGAEDEVMKIGKKLDKLIASDTTDHTSALDLLKTLRDTKMTLNVLQKTRIGMVVNNLRKASSNDEVVTLAKTLIKNWKKLLPADSPGGLSRSSSRSSGDGSSQRMDETSNDGTDEGKGEGDKTVSASTSHNTTDAVRIKCRELMSTALKSSEIPEGAHDPDEISASIEDGMYYHMISVC

InterPro domains:
  IPR003617 Transcription elongation factor, TFIIS/CRSP70, N-terminal, sub-type [SM00509] (8-84)
  IPR003618 Transcription elongation factor S-II, central domain [PS51321] (137-180)
  IPR017923 Transcription factor IIS, N-terminal [PF08711] (31-81)
  IPR017923 Transcription factor IIS, N-terminal [PS51319] (6-85)
  IPR035441 TFIIS/LEDGF domain superfamily [G3DSA:1.20.930.10] (1-99)
  IPR035441 TFIIS/LEDGF domain superfamily [SSF47676] (2-91)
  IPR044790 Mediator of RNA polymerase II transcription subunit 26c-like [PTHR47210] (5-116)

Nearest PDB structures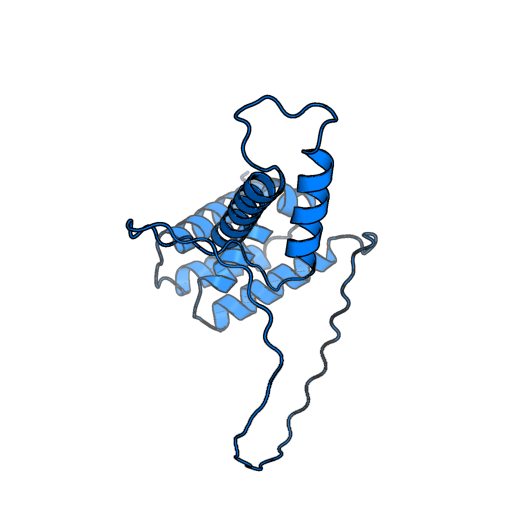 (foldseek):
  1wjt-assembly1_A  TM=8.127E-01  e=2.047E-06  Mus musculus
  6zv4-assembly1_A  TM=8.812E-01  e=3.537E-05  Homo sapiens
  7cnf-assembly1_A  TM=8.699E-01  e=2.059E-04  Homo sapiens
  6zv3-assembly1_A  TM=8.525E-01  e=5.974E-03  Homo sapiens
  6emr-assembly1_A  TM=6.715E-01  e=1.646E-01  Homo sapiens

Solvent-accessible surface area (backbone atoms only — not comparable to full-atom values): 11628 Å² total; per-residue (Å²): 129,85,49,76,60,55,53,52,40,52,46,32,54,50,53,44,48,45,56,74,62,73,54,88,54,56,68,59,52,41,51,51,53,49,54,60,67,73,47,89,82,46,64,69,49,42,66,74,50,42,39,65,58,44,44,50,33,43,39,70,72,45,89,48,67,68,52,30,51,53,39,54,52,51,53,54,58,54,55,69,64,48,75,85,86,57,103,73,77,82,79,77,76,89,82,85,82,87,82,88,82,89,79,89,88,86,83,88,84,85,88,85,86,87,86,88,84,88,82,92,84,86,88,76,98,64,88,72,74,70,82,73,69,88,50,68,67,62,48,52,52,30,52,55,44,19,57,71,61,62,55,100,72,77,63,94,87,64,76,57,43,60,59,54,23,40,56,52,49,50,53,53,51,52,49,54,58,74,78,82

pLDDT: mean 70.97, std 20.48, range [29.38, 93.5]

Mean predicted aligned error: 19.72 Å

Organism: NCBI:txid1028688

Radius of gyration: 24.71 Å; Cα contacts (8 Å, |Δi|>4): 99; chains: 1; bounding box: 51×58×61 Å

Secondary structure (DSSP, 8-state):
---HHHHHHHHHHHHHHHHHTT---HHHHHHHHHHHHHS---HHHHHHH-HHHHHHHHHHH---HHHHHHHHHHHHHHHTTS-S--S------------------------------------------------HHHHHHHHHHHHHH--SS--TTPPPHHHHHHHHHHHHHHHHHHH-